Protein AF-A0A257QEI0-F1 (afdb_monomer_lite)

pLDDT: mean 89.12, std 12.89, range [42.88, 98.38]

Foldseek 3Di:
DDPWLFPDPDPVSVVVQVVVLVVLLVVQVPFPQGDPLQKDKDKDWWAKDAWFKWWWDQDPQWIKTFDGPFPPPPDFQQKAKDKAQGDQPFTFQDDDGGMTITPHHGNDTTIIIMMMTGFKADDPPQFDFFRPQFKDFPQVRDGAADPDDPVVVCCLRPDPVNQPDPHKYWHKDWTAHPVRHTPHIIIGIPPGDNDTTGMIMGMGGGCQQKAALVRHGDSGDNTPRIGGSDDPPDDPPPPPPCDPVNPPPPDDD

Radius of gyration: 23.87 Å; chains: 1; bounding box: 73×34×70 Å

Secondary structure (DSSP, 8-state):
--S-STT---HHHHHHHHHHHHHHHHHHHSSTT--GGGEEEEEEE--EEEEEEEEEEEETTEEEEE--S--TT--TTTEEEEETTPPTT-BEEEEETTEEEESS--SS-EEEEEEEEE-EEEPPTTEEEEPTT--EETTTTEE-B-PPPHHHHHHHHHSHHHHS-SS-EEEEEEEE-TTS-EEEEEEEEESPP-SSS-EEEEEEEES--EE-TT--EESS--STT-EESS-TT------PPPPTTS--TT---

Sequence (253 aa):
MPTAIVGNNDETATLLLALANDAGDELSRRPQGGWVSMIREYDFTTAALAAQPGTIANVGGVAVISGLSSTAGVSPSIWLASGFGVPNNAIVTAVTSSTVTLNVPATSTGSGSFALGQSDYPLPADFQRPIDNTFWDRSQFWSMRGPQSPQQWQLYKSSVIGRASIQRRYRFRSIRSPAGVPMGQYLSIDPLPLDNGSQLVFEYVSNGWCESATGTPQSSWQADTDTGVLDESISFLEARPVSPEDDSYYDLP

Structure (mmCIF, N/CA/C/O backbone):
data_AF-A0A257QEI0-F1
#
_entry.id   AF-A0A257QEI0-F1
#
loop_
_atom_site.group_PDB
_atom_site.id
_atom_site.type_symbol
_atom_site.label_atom_id
_atom_site.label_alt_id
_atom_site.label_comp_id
_atom_site.label_asym_id
_atom_site.label_entity_id
_atom_site.label_seq_id
_atom_site.pdbx_PDB_ins_code
_atom_site.Cartn_x
_atom_site.Cartn_y
_atom_site.Cartn_z
_atom_site.occupancy
_atom_site.B_iso_or_equiv
_atom_site.auth_seq_id
_atom_site.auth_comp_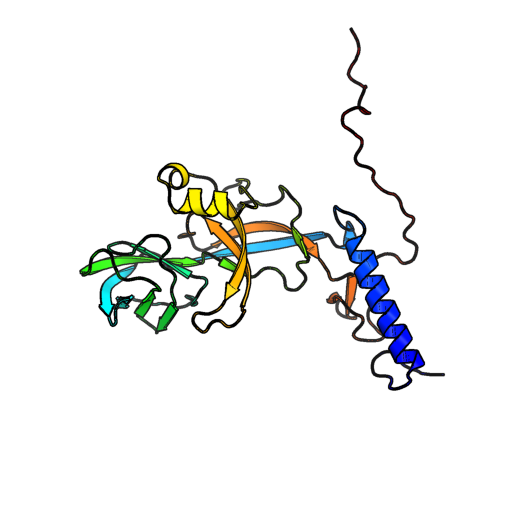id
_atom_site.auth_asym_id
_atom_site.auth_atom_id
_atom_site.pdbx_PDB_model_num
ATOM 1 N N . MET A 1 1 ? -10.563 -7.181 46.749 1.00 53.88 1 MET A N 1
ATOM 2 C CA . MET A 1 1 ? -10.981 -7.069 45.337 1.00 53.88 1 MET A CA 1
ATOM 3 C C . MET A 1 1 ? -9.737 -6.918 44.489 1.00 53.88 1 MET A C 1
ATOM 5 O O . MET A 1 1 ? -8.807 -6.278 44.974 1.00 53.88 1 MET A O 1
ATOM 9 N N . PRO A 1 2 ? -9.701 -7.498 43.281 1.00 59.97 2 PRO A N 1
ATOM 10 C CA . PRO A 1 2 ? -8.678 -7.172 42.297 1.00 59.97 2 PRO A CA 1
ATOM 11 C C . PRO A 1 2 ? -8.568 -5.657 42.117 1.00 59.97 2 PRO A C 1
ATOM 13 O O . PRO A 1 2 ? -9.588 -4.979 42.026 1.00 59.97 2 PRO A O 1
ATOM 16 N N . THR A 1 3 ? -7.347 -5.132 42.113 1.00 80.62 3 THR A N 1
ATOM 17 C CA . THR A 1 3 ? -7.074 -3.706 41.867 1.00 80.62 3 THR A CA 1
ATOM 18 C C . THR A 1 3 ? -6.811 -3.411 40.391 1.00 80.62 3 THR A C 1
ATOM 20 O O . THR A 1 3 ? -6.645 -2.249 40.043 1.00 80.62 3 THR A O 1
ATOM 23 N N . ALA A 1 4 ? -6.741 -4.457 39.562 1.00 84.81 4 ALA A N 1
ATOM 24 C CA . ALA A 1 4 ? -6.494 -4.406 38.129 1.00 84.81 4 ALA A CA 1
ATOM 25 C C . ALA A 1 4 ? -7.178 -5.597 37.434 1.00 84.81 4 ALA A C 1
ATOM 27 O O . ALA A 1 4 ? -7.267 -6.688 38.024 1.00 84.81 4 ALA A O 1
ATOM 28 N N . ILE A 1 5 ? -7.664 -5.387 36.210 1.00 87.88 5 ILE A N 1
ATOM 29 C CA . ILE A 1 5 ? -8.229 -6.440 35.350 1.00 87.88 5 ILE A CA 1
ATOM 30 C C . ILE A 1 5 ? -7.169 -6.888 34.348 1.00 87.88 5 ILE A C 1
ATOM 32 O O . ILE A 1 5 ? -6.888 -8.083 34.237 1.00 87.88 5 ILE A O 1
ATOM 36 N N . VAL A 1 6 ? -6.526 -5.942 33.669 1.00 90.38 6 VAL A N 1
ATOM 37 C CA . VAL A 1 6 ? -5.459 -6.244 32.718 1.00 90.38 6 VAL A CA 1
ATOM 38 C C . VAL A 1 6 ? -4.208 -6.756 33.441 1.00 90.38 6 VAL A C 1
ATOM 40 O O . VAL A 1 6 ? -3.741 -6.178 34.420 1.00 90.38 6 VAL A O 1
ATOM 43 N N . GLY A 1 7 ? -3.649 -7.869 32.952 1.00 88.69 7 GLY A N 1
ATOM 44 C CA . GLY A 1 7 ? -2.468 -8.516 33.541 1.00 88.69 7 GLY A CA 1
ATOM 45 C C . GLY A 1 7 ? -2.751 -9.317 34.818 1.00 88.69 7 GLY A C 1
ATOM 46 O O . GLY A 1 7 ? -1.818 -9.818 35.448 1.00 88.69 7 GLY A O 1
ATOM 47 N N . ASN A 1 8 ? -4.020 -9.451 35.209 1.00 89.94 8 ASN A N 1
ATOM 48 C CA . ASN A 1 8 ? -4.429 -10.278 36.334 1.00 89.94 8 ASN A CA 1
ATOM 49 C C . ASN A 1 8 ? -4.486 -11.763 35.936 1.00 89.94 8 ASN A C 1
ATOM 51 O O . ASN A 1 8 ? -5.059 -12.110 34.910 1.00 89.94 8 ASN A O 1
ATOM 55 N N . ASN A 1 9 ? -3.920 -12.639 36.771 1.00 90.19 9 ASN A N 1
ATOM 56 C CA . ASN A 1 9 ? -3.895 -14.086 36.532 1.00 90.19 9 ASN A CA 1
ATOM 57 C C . ASN A 1 9 ? -5.139 -14.822 37.070 1.00 90.19 9 ASN A C 1
A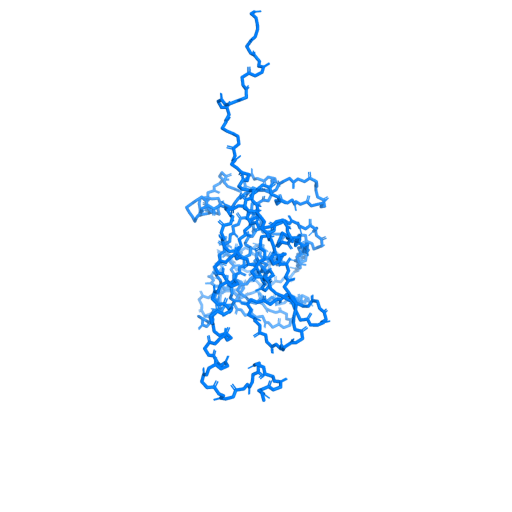TOM 59 O O . ASN A 1 9 ? -5.220 -16.043 36.946 1.00 90.19 9 ASN A O 1
ATOM 63 N N . ASP A 1 10 ? -6.081 -14.119 37.708 1.00 93.25 10 ASP A N 1
ATOM 64 C CA . ASP A 1 10 ? -7.366 -14.694 38.106 1.00 93.25 10 ASP A CA 1
ATOM 65 C C . ASP A 1 10 ? -8.192 -15.065 36.865 1.00 93.25 10 ASP A C 1
ATOM 67 O O . ASP A 1 10 ? -8.339 -14.272 35.927 1.00 93.25 10 ASP A O 1
ATOM 71 N N . GLU A 1 11 ? -8.745 -16.278 36.864 1.00 92.81 11 GLU A N 1
ATOM 72 C CA . GLU A 1 11 ? -9.513 -16.808 35.735 1.00 92.81 11 GLU A CA 1
ATOM 73 C C . GLU A 1 11 ? -10.746 -15.946 35.436 1.00 92.81 11 GLU A C 1
ATOM 75 O O . GLU A 1 11 ? -11.047 -15.672 34.275 1.00 92.81 11 GLU A O 1
ATOM 80 N N . THR A 1 12 ? -11.410 -15.424 36.470 1.00 92.12 12 THR A N 1
ATOM 81 C CA . THR A 1 12 ? -12.582 -14.554 36.308 1.00 92.12 12 THR A CA 1
ATOM 82 C C . THR A 1 12 ? -12.194 -13.242 35.635 1.00 92.12 12 THR A C 1
ATOM 84 O O . THR A 1 12 ? -12.872 -12.804 34.709 1.00 92.12 12 THR A O 1
ATOM 87 N N . ALA A 1 13 ? -11.094 -12.617 36.070 1.00 90.88 13 ALA A N 1
ATOM 88 C CA . ALA A 1 13 ? -10.610 -11.367 35.479 1.00 90.88 13 ALA A CA 1
ATOM 89 C C . ALA A 1 13 ? -10.208 -11.558 34.007 1.00 90.88 13 ALA A C 1
ATOM 91 O O . ALA A 1 13 ? -10.556 -10.738 33.158 1.00 90.88 13 ALA A O 1
ATOM 92 N N . THR A 1 14 ? -9.555 -12.680 33.699 1.00 92.50 14 THR A N 1
ATOM 93 C CA . THR A 1 14 ? -9.159 -13.036 32.331 1.00 92.50 14 THR A CA 1
ATOM 94 C C . THR A 1 14 ? -10.376 -13.252 31.427 1.00 92.50 14 THR A C 1
ATOM 96 O O . THR A 1 14 ? -10.414 -12.736 30.311 1.00 92.50 14 THR A O 1
ATOM 99 N N . LEU A 1 15 ? -11.395 -13.976 31.905 1.00 93.38 15 LEU A N 1
ATOM 100 C CA . LEU A 1 15 ? -12.624 -14.229 31.146 1.00 93.38 15 LEU A CA 1
ATOM 101 C C . LEU A 1 15 ? -13.445 -12.955 30.922 1.00 93.38 15 LEU A C 1
ATOM 103 O O . LEU A 1 15 ? -13.979 -12.759 29.833 1.00 93.38 15 LEU A O 1
ATOM 107 N N . LEU A 1 16 ? -13.525 -12.074 31.922 1.00 92.31 16 LEU A N 1
ATOM 108 C CA . LEU A 1 16 ? -14.203 -10.784 31.780 1.00 92.31 16 LEU A CA 1
ATOM 109 C C . LEU A 1 16 ? -13.512 -9.895 30.741 1.00 92.31 16 LEU A C 1
ATOM 111 O O . LEU A 1 16 ? -14.195 -9.305 29.908 1.00 92.31 16 LEU A O 1
ATOM 115 N N . LEU A 1 17 ? -12.176 -9.836 30.752 1.00 93.62 17 LEU A N 1
ATOM 116 C CA . LEU A 1 17 ? -11.403 -9.091 29.756 1.00 93.62 17 LEU A CA 1
ATOM 117 C C . LEU A 1 17 ? -11.600 -9.659 28.344 1.00 93.62 17 LEU A C 1
ATOM 119 O O . LEU A 1 17 ? -11.792 -8.898 27.398 1.00 93.62 17 LEU A O 1
ATOM 123 N N . ALA A 1 18 ? -11.591 -10.987 28.202 1.00 94.31 18 ALA A N 1
ATOM 124 C CA . ALA A 1 18 ? -11.850 -11.645 26.924 1.00 94.31 18 ALA A CA 1
ATOM 125 C C . ALA A 1 18 ? -13.256 -11.319 26.395 1.00 94.31 18 ALA A C 1
ATOM 127 O O . ALA A 1 18 ? -13.388 -10.884 25.255 1.00 94.31 18 ALA A O 1
ATOM 128 N N . LEU A 1 19 ? -14.288 -11.427 27.241 1.00 93.94 19 LEU A N 1
ATOM 129 C CA . LEU A 1 19 ? -15.663 -11.089 26.865 1.00 93.94 19 LEU A CA 1
ATOM 130 C C . LEU A 1 19 ? -15.812 -9.608 26.488 1.00 93.94 19 LEU A C 1
ATOM 132 O O . LEU A 1 19 ? -16.522 -9.285 25.539 1.00 93.94 19 LEU A O 1
ATOM 136 N N . ALA A 1 20 ? -15.143 -8.709 27.214 1.00 92.38 20 ALA A N 1
ATOM 137 C CA . ALA A 1 20 ? -15.149 -7.283 26.904 1.00 92.38 20 ALA A CA 1
ATOM 138 C C . ALA A 1 20 ? -14.500 -6.992 25.540 1.00 92.38 20 ALA A C 1
ATOM 140 O O . ALA A 1 20 ? -15.033 -6.191 24.773 1.00 92.38 20 ALA A O 1
ATOM 141 N N . ASN A 1 21 ? -13.392 -7.666 25.219 1.00 95.25 21 ASN A N 1
ATOM 142 C CA . ASN A 1 21 ? -12.728 -7.543 23.921 1.00 95.25 21 ASN A CA 1
ATOM 143 C C . ASN A 1 21 ? -13.587 -8.093 22.775 1.00 95.25 21 ASN A C 1
ATOM 145 O O . ASN A 1 21 ? -13.718 -7.432 21.746 1.00 95.25 21 ASN A O 1
ATOM 149 N N . ASP A 1 22 ? -14.219 -9.254 22.966 1.00 94.50 22 ASP A N 1
ATOM 150 C CA . ASP A 1 22 ? -15.122 -9.843 21.972 1.00 94.50 22 ASP A CA 1
ATOM 151 C C . ASP A 1 22 ? -16.337 -8.938 21.715 1.00 94.50 22 ASP A C 1
ATOM 153 O O . ASP A 1 22 ? -16.706 -8.697 20.564 1.00 94.50 22 ASP A O 1
ATOM 157 N N . ALA A 1 23 ? -16.932 -8.383 22.777 1.00 91.50 23 ALA A N 1
ATOM 158 C CA . ALA A 1 23 ? -18.056 -7.455 22.670 1.00 91.50 23 ALA A CA 1
ATOM 159 C C . ALA A 1 23 ? -17.667 -6.152 21.952 1.00 91.50 23 ALA A C 1
ATOM 161 O O . ALA A 1 23 ? -18.436 -5.662 21.123 1.00 91.50 23 ALA A O 1
ATOM 162 N N . GLY A 1 24 ? -16.479 -5.607 22.236 1.00 91.38 24 GLY A N 1
ATOM 163 C CA . GLY A 1 24 ? -15.943 -4.430 21.551 1.00 91.38 24 GLY A CA 1
ATOM 164 C C . GLY A 1 24 ? -15.716 -4.677 20.059 1.00 91.38 24 GLY A C 1
ATOM 165 O O . GLY A 1 24 ? -16.177 -3.898 19.220 1.00 91.38 24 GLY A O 1
ATOM 166 N N . ASP A 1 25 ? -15.094 -5.806 19.707 1.00 91.44 25 ASP A N 1
ATOM 167 C CA . ASP A 1 25 ? -14.866 -6.186 18.311 1.00 91.44 25 ASP A CA 1
ATOM 168 C C . ASP A 1 25 ? -16.189 -6.436 17.563 1.00 91.44 25 ASP A C 1
ATOM 170 O O . ASP A 1 25 ? -16.366 -5.960 16.437 1.00 91.44 25 ASP A O 1
ATOM 174 N N . GLU A 1 26 ? -17.162 -7.117 18.178 1.00 90.00 26 GLU A N 1
ATOM 175 C CA . GLU A 1 26 ? -18.494 -7.289 17.589 1.00 90.00 26 GLU A CA 1
ATOM 176 C C . GLU A 1 26 ? -19.180 -5.937 17.361 1.00 90.00 26 GLU A C 1
ATOM 178 O O . GLU A 1 26 ? -19.640 -5.659 16.251 1.00 90.00 26 GLU A O 1
ATOM 183 N N . LEU A 1 27 ? -19.209 -5.075 18.382 1.00 88.06 27 LEU A N 1
ATOM 184 C CA . LEU A 1 27 ? -19.850 -3.765 18.310 1.00 88.06 27 LEU A CA 1
ATOM 185 C C . LEU A 1 27 ? -19.226 -2.897 17.213 1.00 88.06 27 LEU A C 1
ATOM 187 O O . LEU A 1 27 ? -19.963 -2.276 16.443 1.00 88.06 27 LEU A O 1
ATOM 191 N N . SER A 1 28 ? -17.897 -2.914 17.083 1.00 89.00 28 SER A N 1
ATOM 192 C CA . SER A 1 28 ? -17.161 -2.172 16.049 1.00 89.00 28 SER A CA 1
ATOM 193 C C . SER A 1 28 ? -17.598 -2.535 14.621 1.00 89.00 28 SER A C 1
ATOM 195 O O . SER A 1 28 ? -17.578 -1.696 13.718 1.00 89.00 28 SER A O 1
ATOM 197 N N . ARG A 1 29 ? -18.046 -3.783 14.414 1.00 86.81 29 ARG A N 1
ATOM 198 C CA . ARG A 1 29 ? -18.405 -4.345 13.105 1.00 86.81 29 ARG A CA 1
ATOM 199 C C . ARG A 1 29 ? -19.881 -4.202 12.734 1.00 86.81 29 ARG A C 1
ATOM 201 O O . ARG A 1 29 ? -20.215 -4.469 11.581 1.00 86.81 29 ARG A O 1
ATOM 208 N N . ARG A 1 30 ? -20.761 -3.796 13.659 1.00 85.25 30 ARG A N 1
ATOM 209 C CA . ARG A 1 30 ? -22.223 -3.836 13.447 1.00 85.25 30 ARG A CA 1
ATOM 210 C C . ARG A 1 30 ? -22.730 -2.927 12.318 1.00 85.25 30 ARG A C 1
ATOM 212 O O . ARG A 1 30 ? -23.395 -3.449 11.424 1.00 85.25 30 ARG A O 1
ATOM 219 N N . PRO A 1 31 ? -22.476 -1.604 12.302 1.00 84.12 31 PRO A N 1
ATOM 220 C CA . PRO A 1 31 ? -23.025 -0.760 11.247 1.00 84.12 31 PRO A CA 1
ATOM 221 C C . PRO A 1 31 ? -22.276 -1.018 9.943 1.00 84.12 31 PRO A C 1
ATOM 223 O O . PRO A 1 31 ? -21.050 -0.931 9.914 1.00 84.12 31 PRO A O 1
ATOM 226 N N . GLN A 1 32 ? -22.990 -1.255 8.840 1.00 77.94 32 GLN A N 1
ATOM 227 C CA . GLN A 1 32 ? -22.367 -1.490 7.531 1.00 77.94 32 GLN A CA 1
ATOM 228 C C . GLN A 1 32 ? -21.411 -0.344 7.138 1.00 77.94 32 GLN A C 1
ATOM 230 O O . GLN A 1 32 ? -20.265 -0.594 6.757 1.00 77.94 32 GLN A O 1
ATOM 235 N N . GLY A 1 33 ? -21.832 0.910 7.339 1.00 79.81 33 GLY A N 1
ATOM 236 C CA . GLY A 1 33 ? -21.021 2.116 7.099 1.00 79.81 33 GLY A CA 1
ATOM 237 C C . GLY A 1 33 ? -19.990 2.444 8.188 1.00 79.81 33 GLY A C 1
ATOM 238 O O . GLY A 1 33 ? -19.132 3.289 7.975 1.00 79.81 33 GLY A O 1
ATOM 239 N N . GLY A 1 34 ? -20.033 1.745 9.323 1.00 86.75 34 GLY A N 1
ATOM 240 C CA . GLY A 1 34 ? -19.172 1.996 10.479 1.00 86.75 34 GLY A CA 1
ATOM 241 C C . GLY A 1 34 ? -19.741 3.062 11.401 1.00 86.75 34 GLY A C 1
ATOM 242 O O . GLY A 1 34 ? -20.635 3.823 11.033 1.00 86.75 34 GLY A O 1
ATOM 243 N N . TRP A 1 35 ? -19.245 3.089 12.633 1.00 90.00 35 TRP A N 1
ATOM 244 C CA . TRP A 1 35 ? -19.563 4.164 13.564 1.00 90.00 35 TRP A CA 1
ATOM 245 C C . TRP A 1 35 ? -18.876 5.446 13.114 1.00 90.00 35 TRP A C 1
ATOM 247 O O . TRP A 1 35 ? -17.688 5.419 12.801 1.00 90.00 35 TRP A O 1
ATOM 257 N N . VAL A 1 36 ? -19.587 6.575 13.143 1.00 89.62 36 VAL A N 1
ATOM 258 C CA . VAL A 1 36 ? -19.021 7.884 12.769 1.00 89.62 36 VAL A CA 1
ATOM 259 C C . VAL A 1 36 ? -17.765 8.202 13.587 1.00 89.62 36 VAL A C 1
ATOM 261 O O . VAL A 1 36 ? -16.777 8.677 13.038 1.00 89.62 36 VAL A O 1
ATOM 264 N N . SER A 1 37 ? -17.752 7.858 14.879 1.00 89.50 37 SER A N 1
ATOM 265 C CA . SER A 1 37 ? -16.589 8.046 15.757 1.00 89.50 37 SER A CA 1
ATOM 266 C C . SER A 1 37 ? -15.391 7.154 15.418 1.00 89.50 37 SER A C 1
ATOM 268 O O . SER A 1 37 ? -14.292 7.425 15.899 1.00 89.50 37 SER A O 1
ATOM 270 N N . MET A 1 38 ? -15.563 6.135 14.572 1.00 92.69 38 MET A N 1
ATOM 271 C CA . MET A 1 38 ? -14.508 5.236 14.089 1.00 92.69 38 MET A CA 1
ATOM 272 C C . MET A 1 38 ? -14.086 5.529 12.644 1.00 92.69 38 MET A C 1
ATOM 274 O O . MET A 1 38 ? -13.155 4.896 12.144 1.00 92.69 38 MET A O 1
ATOM 278 N N . ILE A 1 39 ? -14.740 6.476 11.965 1.00 94.44 39 ILE A N 1
ATOM 279 C CA . ILE A 1 39 ? -14.311 6.930 10.641 1.00 94.44 39 ILE A CA 1
ATOM 280 C C . ILE A 1 39 ? -13.059 7.794 10.808 1.00 94.44 39 ILE A C 1
ATOM 282 O O . ILE A 1 39 ? -12.969 8.650 11.696 1.00 94.44 39 ILE A O 1
ATOM 286 N N . ARG A 1 40 ? -12.054 7.528 9.979 1.00 94.94 40 ARG A N 1
ATOM 287 C CA . ARG A 1 40 ? -10.763 8.216 9.978 1.00 94.94 40 ARG A CA 1
ATOM 288 C C . ARG A 1 40 ? -10.384 8.584 8.551 1.00 94.94 40 ARG A C 1
ATOM 290 O O . ARG A 1 40 ? -10.620 7.811 7.626 1.00 94.94 40 ARG A O 1
ATOM 297 N N . GLU A 1 41 ? -9.758 9.743 8.390 1.00 96.31 41 GLU A N 1
ATOM 298 C CA . GLU A 1 41 ? -9.100 10.129 7.143 1.00 96.31 41 GLU A CA 1
ATOM 299 C C . GLU A 1 41 ? -7.668 9.571 7.139 1.00 96.31 41 GLU A C 1
ATOM 301 O O . GLU A 1 41 ? -6.954 9.659 8.141 1.00 96.31 41 GLU A O 1
ATOM 306 N N . TYR A 1 42 ? -7.243 8.990 6.020 1.00 97.06 42 TYR A N 1
ATOM 307 C CA . TYR A 1 42 ? -5.854 8.630 5.770 1.00 97.06 42 TYR A CA 1
ATOM 308 C C . TYR A 1 42 ? -5.298 9.467 4.628 1.00 97.06 42 TYR A C 1
ATOM 310 O O . TYR A 1 42 ? -5.791 9.394 3.502 1.00 97.06 42 TYR A O 1
ATOM 318 N N . ASP A 1 43 ? -4.249 10.226 4.931 1.00 96.94 43 ASP A N 1
ATOM 319 C CA . ASP A 1 43 ? -3.534 11.088 3.998 1.00 96.94 43 ASP A CA 1
ATOM 320 C C . ASP A 1 43 ? -2.098 10.577 3.836 1.00 96.94 43 ASP A C 1
ATOM 322 O O . ASP A 1 43 ? -1.385 10.348 4.819 1.00 96.94 43 ASP A O 1
ATOM 326 N N . PHE A 1 44 ? -1.681 10.353 2.593 1.00 97.25 44 PHE A N 1
ATOM 327 C CA . PHE A 1 44 ? -0.341 9.891 2.257 1.00 97.25 44 PHE A CA 1
ATOM 328 C C . PHE A 1 44 ? 0.116 10.479 0.922 1.00 97.25 44 PHE A C 1
ATOM 330 O O . PHE A 1 44 ? -0.678 10.961 0.113 1.00 97.25 44 PHE A O 1
ATOM 337 N N . THR A 1 45 ? 1.420 10.424 0.665 1.00 97.62 45 THR A N 1
ATOM 338 C CA . THR A 1 45 ? 2.010 10.983 -0.554 1.00 97.62 45 THR A CA 1
ATOM 339 C C . THR A 1 45 ? 2.609 9.912 -1.455 1.00 97.62 45 THR A C 1
ATOM 341 O O . THR A 1 45 ? 3.099 8.876 -0.997 1.00 97.62 45 THR A O 1
ATOM 344 N N . THR A 1 46 ? 2.577 10.160 -2.766 1.00 97.31 46 THR A N 1
ATOM 345 C CA . THR A 1 46 ? 3.283 9.323 -3.740 1.00 97.31 46 THR A CA 1
ATOM 346 C C . THR A 1 46 ? 4.794 9.445 -3.562 1.00 97.31 46 THR A C 1
ATOM 348 O O . THR A 1 46 ? 5.313 10.511 -3.233 1.00 97.31 46 THR A O 1
ATOM 351 N N . ALA A 1 47 ? 5.508 8.351 -3.818 1.00 97.75 47 ALA A N 1
ATOM 352 C CA . ALA A 1 47 ? 6.961 8.302 -3.813 1.00 97.75 47 ALA A CA 1
ATOM 353 C C . ALA A 1 47 ? 7.472 7.770 -5.152 1.00 97.75 47 ALA A C 1
ATOM 355 O O . ALA A 1 47 ? 7.013 6.731 -5.637 1.00 97.75 47 ALA A O 1
ATOM 356 N N . ALA A 1 48 ? 8.442 8.473 -5.729 1.00 97.56 48 ALA A N 1
ATOM 357 C CA . ALA A 1 48 ? 9.095 8.079 -6.968 1.00 97.56 48 ALA A CA 1
ATOM 358 C C . ALA A 1 48 ? 10.537 8.594 -7.023 1.00 97.56 48 ALA A C 1
ATOM 360 O O . ALA A 1 48 ? 10.869 9.636 -6.455 1.00 97.56 48 ALA A O 1
ATOM 361 N N . LEU A 1 49 ? 11.387 7.884 -7.761 1.00 97.06 49 LEU A N 1
ATOM 362 C CA . LEU A 1 49 ? 12.673 8.381 -8.227 1.00 97.06 49 LEU A CA 1
ATOM 363 C C . LEU A 1 49 ? 12.527 8.757 -9.698 1.00 97.06 49 LEU A C 1
ATOM 365 O O . LEU A 1 49 ? 12.157 7.930 -10.538 1.00 97.06 49 LEU A O 1
ATOM 369 N N . ALA A 1 50 ? 12.854 10.017 -9.987 1.00 94.75 50 ALA A N 1
ATOM 370 C CA . ALA A 1 50 ? 12.884 10.552 -11.339 1.00 94.75 50 ALA A CA 1
ATOM 371 C C . ALA A 1 50 ? 13.785 9.709 -12.252 1.00 94.75 50 ALA A C 1
ATOM 373 O O . ALA A 1 50 ? 14.680 9.004 -11.789 1.00 94.75 50 ALA A O 1
ATOM 374 N N . ALA A 1 51 ? 13.554 9.803 -13.560 1.00 96.12 51 ALA A N 1
ATOM 375 C CA . ALA A 1 51 ? 14.277 8.999 -14.530 1.00 96.12 51 ALA A CA 1
ATOM 376 C C . ALA A 1 51 ? 15.794 9.284 -14.491 1.00 96.12 51 ALA A C 1
ATOM 378 O O . ALA A 1 51 ? 16.232 10.418 -14.685 1.00 96.12 51 ALA A O 1
ATOM 379 N N . GLN A 1 52 ? 16.597 8.247 -14.249 1.00 96.62 52 GLN A N 1
ATOM 380 C CA . GLN A 1 52 ? 18.058 8.310 -14.156 1.00 96.62 52 GLN A CA 1
ATOM 381 C C . GLN A 1 52 ? 18.709 7.517 -15.292 1.00 96.62 52 GLN A C 1
ATOM 383 O O . GLN A 1 52 ? 18.140 6.517 -15.739 1.00 96.62 52 GLN A O 1
ATOM 388 N N . PRO A 1 53 ? 19.901 7.914 -15.769 1.00 98.00 53 PRO A N 1
ATOM 389 C CA . PRO A 1 53 ? 20.676 7.067 -16.662 1.00 98.00 53 PRO A CA 1
ATOM 390 C C . PRO A 1 53 ? 21.082 5.769 -15.951 1.00 98.00 53 PRO A C 1
ATOM 392 O O . PRO A 1 53 ? 21.365 5.761 -14.755 1.00 98.00 53 PRO A O 1
ATOM 395 N N . GLY A 1 54 ? 21.137 4.676 -16.702 1.00 97.75 54 GLY A N 1
ATOM 396 C CA . GLY A 1 54 ? 21.602 3.382 -16.214 1.00 97.75 54 GLY A CA 1
ATOM 397 C C . GLY A 1 54 ? 21.804 2.398 -17.358 1.00 97.75 54 GLY A C 1
ATOM 398 O O . GLY A 1 54 ? 21.672 2.750 -18.534 1.00 97.75 54 GLY A O 1
ATOM 399 N N . THR A 1 55 ? 22.106 1.149 -17.021 1.00 98.25 55 THR A N 1
ATOM 400 C CA . THR A 1 55 ? 22.173 0.037 -17.976 1.00 98.25 55 THR A CA 1
ATOM 401 C C . THR A 1 55 ? 21.327 -1.118 -17.475 1.00 98.25 55 THR A C 1
ATOM 403 O O . THR A 1 55 ? 21.493 -1.553 -16.340 1.00 98.25 55 THR A O 1
ATOM 406 N N . ILE A 1 56 ? 20.439 -1.626 -18.328 1.00 98.38 56 ILE A N 1
ATOM 407 C CA . ILE A 1 56 ? 19.655 -2.829 -18.051 1.00 98.38 56 ILE A CA 1
ATOM 408 C C . ILE A 1 56 ? 20.280 -4.035 -18.749 1.00 98.38 56 ILE A C 1
ATOM 410 O O . ILE A 1 56 ? 20.575 -3.999 -19.946 1.00 98.38 56 ILE A O 1
ATOM 414 N N . ALA A 1 57 ? 20.478 -5.115 -18.003 1.00 98.06 57 ALA A N 1
ATOM 415 C CA . ALA A 1 57 ? 20.996 -6.380 -18.510 1.00 98.06 57 ALA A CA 1
ATOM 416 C C . ALA A 1 57 ? 20.266 -7.561 -17.862 1.00 98.06 57 ALA A C 1
ATOM 418 O O . ALA A 1 57 ? 19.745 -7.446 -16.755 1.00 98.06 57 ALA A O 1
ATOM 419 N N . ASN A 1 58 ? 20.247 -8.708 -18.540 1.00 97.69 58 ASN A N 1
ATOM 420 C CA . ASN A 1 58 ? 19.744 -9.949 -17.961 1.00 97.69 58 ASN A CA 1
ATOM 421 C C . ASN A 1 58 ? 20.879 -10.674 -17.232 1.00 97.69 58 ASN A C 1
ATOM 423 O O . ASN A 1 58 ? 21.843 -11.101 -17.865 1.00 97.69 58 ASN A O 1
ATOM 427 N N . VAL A 1 59 ? 20.758 -10.836 -15.916 1.00 95.94 59 VAL A N 1
ATOM 428 C CA . VAL A 1 59 ? 21.722 -11.547 -15.065 1.00 95.94 59 VAL A CA 1
ATOM 429 C C . VAL A 1 59 ? 20.969 -12.648 -14.332 1.00 95.94 59 VAL A C 1
ATOM 431 O O . VAL A 1 59 ? 19.995 -12.379 -13.638 1.00 95.94 59 VAL A O 1
ATOM 434 N N . GLY A 1 60 ? 21.370 -13.907 -14.521 1.00 91.69 60 GLY A N 1
ATOM 435 C CA . GLY A 1 60 ? 20.682 -15.040 -13.887 1.00 91.69 60 GLY A CA 1
ATOM 436 C C . GLY A 1 60 ? 19.206 -15.188 -14.292 1.00 91.69 60 GLY A C 1
ATOM 437 O O . GLY A 1 60 ? 18.407 -15.675 -13.503 1.00 91.69 60 GLY A O 1
ATOM 438 N N . GLY A 1 61 ? 18.830 -14.747 -15.499 1.00 91.69 61 GLY A N 1
ATOM 439 C CA . GLY A 1 61 ? 17.458 -14.857 -16.016 1.00 91.69 61 GLY A CA 1
ATOM 440 C C . GLY A 1 61 ? 16.495 -13.749 -15.573 1.00 91.69 61 GLY A C 1
ATOM 441 O O . GLY A 1 61 ? 15.326 -13.789 -15.948 1.00 91.69 61 GLY A O 1
ATOM 442 N N . VAL A 1 62 ? 16.971 -12.746 -14.829 1.00 95.69 62 VAL A N 1
ATOM 443 C CA . VAL A 1 62 ? 16.191 -11.566 -14.425 1.00 95.69 62 VAL A CA 1
ATOM 444 C C . VAL A 1 62 ? 16.864 -10.274 -14.874 1.00 95.69 62 VAL A C 1
ATOM 446 O O . VAL A 1 62 ? 18.079 -10.232 -15.075 1.00 95.69 62 VAL A O 1
ATOM 449 N N . ALA A 1 63 ? 16.080 -9.211 -15.036 1.00 97.75 63 ALA A N 1
ATOM 450 C CA . ALA A 1 63 ? 16.610 -7.895 -15.352 1.00 97.75 63 ALA A CA 1
ATOM 451 C C . ALA A 1 63 ? 17.295 -7.273 -14.133 1.00 97.75 63 ALA A C 1
ATOM 453 O O . ALA A 1 63 ? 16.734 -7.232 -13.037 1.00 97.75 63 ALA A O 1
ATOM 454 N N . VAL A 1 64 ? 18.478 -6.718 -14.361 1.00 98.00 64 VAL A N 1
ATOM 455 C CA . VAL A 1 64 ? 19.231 -5.909 -13.407 1.00 98.00 64 VAL A CA 1
ATOM 456 C C . VAL A 1 64 ? 19.504 -4.562 -14.059 1.00 98.00 64 VAL A C 1
ATOM 458 O O . VAL A 1 64 ? 20.090 -4.509 -15.141 1.00 98.00 64 VAL A O 1
ATOM 461 N N . ILE A 1 65 ? 19.064 -3.484 -13.412 1.00 98.31 65 ILE A N 1
ATOM 462 C CA . ILE A 1 65 ? 19.372 -2.106 -13.803 1.00 98.31 65 ILE A CA 1
ATOM 463 C C . ILE A 1 65 ? 20.498 -1.624 -12.897 1.00 98.31 65 ILE A C 1
ATOM 465 O O . ILE A 1 65 ? 20.310 -1.539 -11.686 1.00 98.31 65 ILE A O 1
ATOM 469 N N . SER A 1 66 ? 21.652 -1.308 -13.473 1.00 98.06 66 SER A N 1
ATOM 470 C CA . SER A 1 66 ? 22.842 -0.843 -12.758 1.00 98.06 66 SER A CA 1
ATOM 471 C C . SER A 1 66 ? 23.273 0.553 -13.209 1.00 98.06 66 SER A C 1
ATOM 473 O O . SER A 1 66 ? 22.826 1.064 -14.240 1.00 98.06 66 SER A O 1
ATOM 475 N N . GLY A 1 67 ? 24.157 1.178 -12.427 1.00 97.44 67 GLY A N 1
ATOM 476 C CA . GLY A 1 67 ? 24.704 2.503 -12.733 1.00 97.44 67 GLY A CA 1
ATOM 477 C C . GLY A 1 67 ? 23.752 3.660 -12.429 1.00 97.44 67 GLY A C 1
ATOM 478 O O . GLY A 1 67 ? 23.975 4.761 -12.925 1.00 97.44 67 GLY A O 1
ATOM 479 N N . LEU A 1 68 ? 22.713 3.417 -11.624 1.00 97.62 68 LEU A N 1
ATOM 480 C CA . LEU A 1 68 ? 21.811 4.457 -11.132 1.00 97.62 68 LEU A CA 1
ATOM 481 C C . LEU A 1 68 ? 22.571 5.404 -10.196 1.00 97.62 68 LEU A C 1
ATOM 483 O O . LEU A 1 68 ? 23.447 4.971 -9.442 1.00 97.62 68 LEU A O 1
ATOM 487 N N . SER A 1 69 ? 22.234 6.694 -10.222 1.00 96.62 69 SER A N 1
ATOM 488 C CA . SER A 1 69 ? 22.907 7.697 -9.387 1.00 96.62 69 SER A CA 1
ATOM 489 C C . SER A 1 69 ? 22.524 7.584 -7.910 1.00 96.62 69 SER A C 1
ATOM 491 O O . SER A 1 69 ? 23.311 7.965 -7.046 1.00 96.62 69 SER A O 1
ATOM 493 N N . SER A 1 70 ? 21.334 7.054 -7.613 1.00 95.50 70 SER A N 1
ATOM 494 C CA . SER A 1 70 ? 20.894 6.680 -6.268 1.00 95.50 70 SER A CA 1
ATOM 495 C C . SER A 1 70 ? 19.640 5.814 -6.347 1.00 95.50 70 SER A C 1
ATOM 497 O O . SER A 1 70 ? 18.790 6.025 -7.210 1.00 95.50 70 SER A O 1
ATOM 499 N N . THR A 1 71 ? 19.491 4.890 -5.403 1.00 97.19 71 THR A N 1
ATOM 500 C CA . THR A 1 71 ? 18.276 4.086 -5.171 1.00 97.19 71 THR A CA 1
ATOM 501 C C . THR A 1 71 ? 17.641 4.368 -3.803 1.00 97.19 71 THR A C 1
ATOM 503 O O . THR A 1 71 ? 16.836 3.579 -3.307 1.00 97.19 71 THR A O 1
ATOM 506 N N . ALA A 1 72 ? 18.014 5.477 -3.158 1.00 95.69 72 ALA A N 1
ATOM 507 C CA . ALA A 1 72 ? 17.520 5.830 -1.830 1.00 95.69 72 ALA A CA 1
ATOM 508 C C . ALA A 1 72 ? 15.981 5.877 -1.790 1.00 95.69 72 ALA A C 1
ATOM 510 O O . ALA A 1 72 ? 15.351 6.488 -2.648 1.00 95.69 72 ALA A O 1
ATOM 511 N N . GLY A 1 73 ? 15.385 5.226 -0.787 1.00 94.25 73 GLY A N 1
ATOM 512 C CA . GLY A 1 73 ? 13.930 5.142 -0.611 1.00 94.25 73 GLY A CA 1
ATOM 513 C C . GLY A 1 73 ? 13.237 4.032 -1.413 1.00 94.25 73 GLY A C 1
ATOM 514 O O . GLY A 1 73 ? 12.104 3.681 -1.090 1.00 94.25 73 GLY A O 1
ATOM 515 N N . VAL A 1 74 ? 13.907 3.424 -2.399 1.00 97.31 74 VAL A N 1
ATOM 516 C CA . VAL A 1 74 ? 13.352 2.296 -3.162 1.00 97.31 74 VAL A CA 1
ATOM 517 C C . VAL A 1 74 ? 13.303 1.056 -2.276 1.00 97.31 74 VAL A C 1
ATOM 519 O O . VAL A 1 74 ? 14.314 0.646 -1.705 1.00 97.31 74 VAL A O 1
ATOM 522 N N . SER A 1 75 ? 12.135 0.422 -2.206 1.00 95.62 75 SER A N 1
ATOM 523 C CA . SER A 1 75 ? 11.917 -0.792 -1.419 1.00 95.62 75 SER A CA 1
ATOM 524 C C . SER A 1 75 ? 11.477 -1.965 -2.304 1.00 95.62 75 SER A C 1
ATOM 526 O O . SER A 1 75 ? 10.641 -1.789 -3.195 1.00 95.62 75 SER A O 1
ATOM 528 N N . PRO A 1 76 ? 11.992 -3.185 -2.084 1.00 96.06 76 PRO A N 1
ATOM 529 C CA . PRO A 1 76 ? 11.507 -4.363 -2.789 1.00 96.06 76 PRO A CA 1
ATOM 530 C C . PRO A 1 76 ? 9.998 -4.602 -2.610 1.00 96.06 76 PRO A C 1
ATOM 532 O O . PRO A 1 76 ? 9.400 -4.253 -1.595 1.00 96.06 76 PRO A O 1
ATOM 535 N N . SER A 1 77 ? 9.392 -5.310 -3.561 1.00 95.88 77 SER A N 1
ATOM 536 C CA . SER A 1 77 ? 7.988 -5.777 -3.588 1.00 95.88 77 SER A CA 1
ATOM 537 C C . SER A 1 77 ? 6.915 -4.714 -3.798 1.00 95.88 77 SER A C 1
ATOM 539 O O . SER A 1 77 ? 5.839 -5.066 -4.275 1.00 95.88 77 SER A O 1
ATOM 541 N N . ILE A 1 78 ? 7.188 -3.455 -3.454 1.00 96.44 78 ILE A N 1
ATOM 542 C CA . ILE A 1 78 ? 6.210 -2.353 -3.510 1.00 96.44 78 ILE A CA 1
ATOM 543 C C . ILE A 1 78 ? 6.605 -1.244 -4.495 1.00 96.44 78 ILE A C 1
ATOM 545 O O . ILE A 1 78 ? 5.866 -0.277 -4.665 1.00 96.44 78 ILE A O 1
ATOM 549 N N . TRP A 1 79 ? 7.764 -1.385 -5.145 1.00 97.69 79 TRP A N 1
ATOM 550 C CA . TRP A 1 79 ? 8.253 -0.490 -6.193 1.00 97.69 79 TRP A CA 1
ATOM 551 C C . TRP A 1 79 ? 8.342 -1.209 -7.537 1.00 97.69 79 TRP A C 1
ATOM 553 O O . TRP A 1 79 ? 8.728 -2.380 -7.605 1.00 97.69 79 TRP A O 1
ATOM 563 N N . LEU A 1 80 ? 8.031 -0.489 -8.615 1.00 97.12 80 LEU A N 1
ATOM 564 C CA . LEU A 1 80 ? 8.173 -0.942 -10.000 1.00 97.12 80 LEU A CA 1
ATOM 565 C C . LEU A 1 80 ? 9.153 -0.047 -10.752 1.00 97.12 80 LEU A C 1
ATOM 567 O O . LEU A 1 80 ? 9.281 1.146 -10.471 1.00 97.12 80 LEU A O 1
ATOM 571 N N . ALA A 1 81 ? 9.792 -0.630 -11.762 1.00 97.19 81 ALA A N 1
ATOM 572 C CA . ALA A 1 81 ? 10.606 0.102 -12.720 1.00 97.19 81 ALA A CA 1
ATOM 573 C C . ALA A 1 81 ? 9.819 0.447 -13.989 1.00 97.19 81 ALA A C 1
ATOM 575 O O . ALA A 1 81 ? 8.921 -0.282 -14.415 1.00 97.19 81 ALA A O 1
ATOM 576 N N . SER A 1 82 ? 10.212 1.548 -14.622 1.00 95.50 82 SER A N 1
ATOM 577 C CA . SER A 1 82 ? 9.764 1.966 -15.947 1.00 95.50 82 SER A CA 1
ATOM 578 C C . SER A 1 82 ? 10.951 2.517 -16.732 1.00 95.50 82 SER A C 1
ATOM 580 O O . SER A 1 82 ? 11.830 3.164 -16.163 1.00 95.50 82 SER A O 1
ATOM 582 N N . GLY A 1 83 ? 10.999 2.262 -18.036 1.00 95.62 83 GLY A N 1
ATOM 583 C CA . GLY A 1 83 ? 12.085 2.729 -18.893 1.00 95.62 83 GLY A CA 1
ATOM 584 C C . GLY A 1 83 ? 12.375 1.792 -20.057 1.00 95.62 83 GLY A C 1
ATOM 585 O O . GLY A 1 83 ? 11.645 0.833 -20.317 1.00 95.62 83 GLY A O 1
ATOM 586 N N . PHE A 1 84 ? 13.466 2.077 -20.763 1.00 95.69 84 PHE A N 1
ATOM 587 C CA . PHE A 1 84 ? 13.918 1.273 -21.898 1.00 95.69 84 PHE A CA 1
ATOM 588 C C . PHE A 1 84 ? 14.167 -0.186 -21.490 1.00 95.69 84 PHE A C 1
ATOM 590 O O . PHE A 1 84 ? 14.839 -0.450 -20.502 1.00 95.69 84 PHE A O 1
ATOM 597 N N . GLY A 1 85 ? 13.635 -1.150 -22.245 1.00 95.69 85 GLY A N 1
ATOM 598 C CA . GLY A 1 85 ? 13.863 -2.576 -21.988 1.00 95.69 85 GLY A CA 1
ATOM 599 C C . GLY A 1 85 ? 13.156 -3.142 -20.747 1.00 95.69 85 GLY A C 1
ATOM 600 O O . GLY A 1 85 ? 13.120 -4.365 -20.588 1.00 95.69 85 GLY A O 1
ATOM 601 N N . VAL A 1 86 ? 12.542 -2.303 -19.903 1.00 96.50 86 VAL A N 1
ATOM 602 C CA . VAL A 1 86 ? 11.796 -2.731 -18.714 1.00 96.50 86 VAL A CA 1
ATOM 603 C C . VAL A 1 86 ? 10.441 -3.314 -19.135 1.00 96.50 86 VAL A C 1
ATOM 605 O O . VAL A 1 86 ? 9.648 -2.619 -19.776 1.00 96.50 86 VAL A O 1
ATOM 608 N N . PRO A 1 87 ? 10.136 -4.581 -18.802 1.00 92.19 87 PRO A N 1
ATOM 609 C CA . PRO A 1 87 ? 8.830 -5.161 -19.093 1.00 92.19 87 PRO A CA 1
ATOM 610 C C . PRO A 1 87 ? 7.708 -4.485 -18.302 1.00 92.19 87 PRO A C 1
ATOM 612 O O . PRO A 1 87 ? 7.919 -3.874 -17.256 1.00 92.19 87 PRO A O 1
ATOM 615 N N . ASN A 1 88 ? 6.471 -4.657 -18.765 1.00 87.56 88 ASN A N 1
ATOM 616 C CA . ASN A 1 88 ? 5.309 -4.188 -18.019 1.00 87.56 88 ASN A CA 1
ATOM 617 C C . ASN A 1 88 ? 5.222 -4.866 -16.641 1.00 87.56 88 ASN A C 1
ATOM 619 O O . ASN A 1 88 ? 5.424 -6.075 -16.537 1.00 87.56 88 ASN A O 1
ATOM 623 N N . ASN A 1 89 ? 4.836 -4.105 -15.612 1.00 86.81 89 ASN A N 1
ATOM 624 C CA . ASN A 1 89 ? 4.659 -4.602 -14.246 1.00 86.81 89 ASN A CA 1
ATOM 625 C C . ASN A 1 89 ? 5.928 -5.260 -13.660 1.00 86.81 89 ASN A C 1
ATOM 627 O O . ASN A 1 89 ? 5.827 -6.233 -12.912 1.00 86.81 89 ASN A O 1
ATOM 631 N N . ALA A 1 90 ? 7.113 -4.750 -14.011 1.00 95.12 90 ALA A N 1
ATOM 632 C CA . ALA A 1 90 ? 8.377 -5.241 -13.478 1.00 95.12 90 ALA A CA 1
ATOM 633 C C . ALA A 1 90 ? 8.604 -4.720 -12.049 1.00 95.12 90 ALA A C 1
ATOM 635 O O . ALA A 1 90 ? 8.893 -3.540 -11.840 1.00 95.12 90 ALA A O 1
ATOM 636 N N . ILE A 1 91 ? 8.443 -5.613 -11.075 1.00 96.19 91 ILE A N 1
ATOM 637 C CA . ILE A 1 91 ? 8.551 -5.342 -9.638 1.00 96.19 91 ILE A CA 1
ATOM 638 C C . ILE A 1 91 ? 10.016 -5.444 -9.221 1.00 96.19 91 ILE A C 1
ATOM 640 O O . ILE A 1 91 ? 10.706 -6.389 -9.605 1.00 96.19 91 ILE A O 1
ATOM 644 N N . VAL A 1 92 ? 10.470 -4.508 -8.393 1.00 97.69 92 VAL A N 1
ATOM 645 C CA . VAL A 1 92 ? 11.798 -4.534 -7.774 1.00 97.69 92 VAL A CA 1
ATOM 646 C C . VAL A 1 92 ? 11.852 -5.632 -6.709 1.00 97.69 92 VAL A C 1
ATOM 648 O O . VAL A 1 92 ? 11.026 -5.672 -5.801 1.00 97.69 92 VAL A O 1
ATOM 651 N N . THR A 1 93 ? 12.830 -6.527 -6.795 1.00 96.94 93 THR A N 1
ATOM 652 C CA . THR A 1 93 ? 13.023 -7.656 -5.866 1.00 96.94 93 THR A CA 1
ATOM 653 C C . THR A 1 93 ? 14.255 -7.497 -4.984 1.00 96.94 93 THR A C 1
ATOM 655 O O . THR A 1 93 ? 14.290 -8.048 -3.887 1.00 96.94 93 THR A O 1
ATOM 658 N N . ALA A 1 94 ? 15.245 -6.720 -5.418 1.00 96.19 94 ALA A N 1
ATOM 659 C CA . ALA A 1 94 ? 16.416 -6.380 -4.619 1.00 96.19 94 ALA A CA 1
ATOM 660 C C . ALA A 1 94 ? 16.935 -4.990 -4.991 1.00 96.19 94 ALA A C 1
ATOM 662 O O . ALA A 1 94 ? 16.791 -4.551 -6.133 1.00 96.19 94 ALA A O 1
ATOM 663 N N . VAL A 1 95 ? 17.551 -4.316 -4.021 1.00 97.25 95 VAL A N 1
ATOM 664 C CA . VAL A 1 95 ? 18.106 -2.967 -4.164 1.00 97.25 95 VAL A CA 1
ATOM 665 C C . VAL A 1 95 ? 19.478 -2.923 -3.495 1.00 97.25 95 VAL A C 1
ATOM 667 O O . VAL A 1 95 ? 19.648 -3.401 -2.375 1.00 97.25 95 VAL A O 1
ATOM 670 N N . THR A 1 96 ? 20.451 -2.332 -4.177 1.00 96.94 96 THR A N 1
ATOM 671 C CA . THR A 1 96 ? 21.710 -1.834 -3.603 1.00 96.94 96 THR A CA 1
ATOM 672 C C . THR A 1 96 ? 21.818 -0.341 -3.910 1.00 96.94 96 THR A C 1
ATOM 674 O O . THR A 1 96 ? 20.944 0.197 -4.582 1.00 96.94 96 THR A O 1
ATOM 677 N N . SER A 1 97 ? 22.870 0.349 -3.462 1.00 95.00 97 SER A N 1
ATOM 678 C CA . SER A 1 97 ? 22.994 1.815 -3.584 1.00 95.00 97 SER A CA 1
ATOM 679 C C . SER A 1 97 ? 22.868 2.385 -5.008 1.00 95.00 97 SER A C 1
ATOM 681 O O . SER A 1 97 ? 22.489 3.543 -5.160 1.00 95.00 97 SER A O 1
ATOM 683 N N . SER A 1 98 ? 23.173 1.595 -6.042 1.00 96.88 98 SER A N 1
ATOM 684 C CA . SER A 1 98 ? 23.165 2.028 -7.451 1.00 96.88 98 SER A CA 1
ATOM 685 C C . SER A 1 98 ? 22.580 0.991 -8.416 1.00 96.88 98 SER A C 1
ATOM 687 O O . SER A 1 98 ? 22.728 1.113 -9.635 1.00 96.88 98 SER A O 1
ATOM 689 N N . THR A 1 99 ? 21.973 -0.077 -7.894 1.00 97.75 99 THR A N 1
ATOM 690 C CA . THR A 1 99 ? 21.457 -1.188 -8.703 1.00 97.75 99 THR A CA 1
ATOM 691 C C . THR A 1 99 ? 20.127 -1.686 -8.156 1.00 97.75 99 THR A C 1
ATOM 693 O O . THR A 1 99 ? 19.949 -1.796 -6.944 1.00 97.75 99 THR A O 1
ATOM 696 N N . VAL A 1 100 ? 19.204 -2.029 -9.054 1.00 98.06 100 VAL A N 1
ATOM 697 C CA . VAL A 1 100 ? 17.950 -2.715 -8.725 1.00 98.06 100 VAL A CA 1
ATOM 698 C C . VAL A 1 100 ? 17.803 -3.983 -9.562 1.00 98.06 100 VAL A C 1
ATOM 700 O O . VAL A 1 100 ? 18.107 -3.994 -10.755 1.00 98.06 100 VAL A O 1
ATOM 703 N N . THR A 1 101 ? 17.317 -5.051 -8.939 1.00 97.81 101 THR A N 1
ATOM 704 C CA . THR A 1 101 ? 16.962 -6.311 -9.606 1.00 97.81 101 THR A CA 1
ATOM 705 C C . TH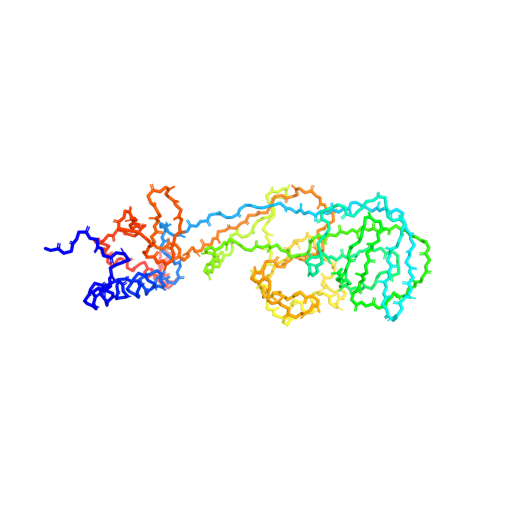R A 1 101 ? 15.448 -6.397 -9.719 1.00 97.81 101 THR A C 1
ATOM 707 O O . THR A 1 101 ? 14.743 -6.048 -8.771 1.00 97.81 101 THR A O 1
ATOM 710 N N . LEU A 1 102 ? 14.941 -6.853 -10.862 1.00 97.56 102 LEU A N 1
ATOM 711 C CA . LEU A 1 102 ? 13.509 -6.995 -11.124 1.00 97.56 102 LEU A CA 1
ATOM 712 C C . LEU A 1 102 ? 13.069 -8.464 -11.031 1.00 97.56 102 LEU A C 1
ATOM 714 O O . LEU A 1 102 ? 13.884 -9.384 -11.007 1.00 97.56 102 LEU A O 1
ATOM 718 N N . ASN A 1 103 ? 11.761 -8.703 -10.996 1.00 95.62 103 ASN A N 1
ATOM 719 C CA . ASN A 1 103 ? 11.172 -10.048 -10.955 1.00 95.62 103 ASN A CA 1
ATOM 720 C C . ASN A 1 103 ? 11.092 -10.752 -12.323 1.00 95.62 103 ASN A C 1
ATOM 722 O O . ASN A 1 103 ? 10.635 -11.890 -12.396 1.00 95.62 103 ASN A O 1
ATOM 726 N N . VAL A 1 104 ? 11.469 -10.070 -13.404 1.00 95.44 104 VAL A N 1
ATOM 727 C CA . VAL A 1 104 ? 11.294 -10.522 -14.792 1.00 95.44 104 VAL A CA 1
ATOM 728 C C . VAL A 1 104 ? 12.523 -10.173 -15.638 1.00 95.44 104 VAL A C 1
ATOM 730 O O . VAL A 1 104 ? 13.207 -9.196 -15.324 1.00 95.44 104 VAL A O 1
ATOM 733 N N . PRO A 1 105 ? 12.825 -10.936 -16.706 1.00 97.19 105 PRO A N 1
ATOM 734 C CA . PRO A 1 105 ? 13.885 -10.594 -17.653 1.00 97.19 105 PRO A CA 1
ATOM 735 C C . PRO A 1 105 ? 13.529 -9.358 -18.484 1.00 97.19 105 PRO A C 1
ATOM 737 O O . PRO A 1 105 ? 12.367 -9.122 -18.803 1.00 97.19 105 PRO A O 1
ATOM 740 N N . ALA A 1 106 ? 14.539 -8.592 -18.883 1.00 97.38 106 ALA A N 1
ATOM 741 C CA . ALA A 1 106 ? 14.416 -7.417 -19.729 1.00 97.38 106 ALA A CA 1
ATOM 742 C C . ALA A 1 106 ? 13.992 -7.801 -21.153 1.00 97.38 106 ALA A C 1
ATOM 744 O O . ALA A 1 106 ? 14.460 -8.800 -21.702 1.00 97.38 106 ALA A O 1
ATOM 745 N N . THR A 1 107 ? 13.152 -6.965 -21.767 1.00 96.94 107 THR A N 1
ATOM 746 C CA . THR A 1 107 ? 12.741 -7.097 -23.181 1.00 96.94 107 THR A CA 1
ATOM 747 C C . THR A 1 107 ? 13.837 -6.664 -24.152 1.00 96.94 107 THR A C 1
ATOM 749 O O . THR A 1 107 ? 13.886 -7.136 -25.283 1.00 96.94 107 THR A O 1
ATOM 752 N N . SER A 1 108 ? 14.728 -5.783 -23.704 1.00 96.75 108 SER A N 1
ATOM 753 C CA . SER A 1 108 ? 15.942 -5.376 -24.403 1.00 96.75 108 SER A CA 1
ATOM 754 C C . SER A 1 108 ? 16.995 -5.002 -23.371 1.00 96.75 108 SER A C 1
ATOM 756 O O . SER A 1 108 ? 16.662 -4.495 -22.302 1.00 96.75 108 SER A O 1
ATOM 758 N N . THR A 1 109 ? 18.264 -5.232 -23.691 1.00 97.44 109 THR A N 1
ATOM 759 C CA . THR A 1 109 ? 19.402 -4.858 -22.844 1.00 97.44 109 THR A CA 1
ATOM 760 C C . THR A 1 109 ? 20.129 -3.656 -23.429 1.00 97.44 109 THR A C 1
ATOM 762 O O . THR A 1 109 ? 20.170 -3.500 -24.648 1.00 97.44 109 THR A O 1
ATOM 765 N N . GLY A 1 110 ? 20.730 -2.824 -22.585 1.00 97.50 110 GLY A N 1
ATOM 766 C CA . GLY A 1 110 ? 21.500 -1.658 -23.016 1.00 97.50 110 GLY A CA 1
ATOM 767 C C . GLY A 1 110 ? 21.355 -0.470 -22.075 1.00 97.50 110 GLY A C 1
ATOM 768 O O . GLY A 1 110 ? 20.707 -0.554 -21.030 1.00 97.50 110 GLY A O 1
ATOM 769 N N . SER A 1 111 ? 21.983 0.643 -22.446 1.00 97.81 111 SER A N 1
ATOM 770 C CA . SER A 1 111 ? 21.868 1.894 -21.700 1.00 97.81 111 SER A CA 1
ATOM 771 C C . SER A 1 111 ? 20.528 2.575 -21.966 1.00 97.81 111 SER A C 1
ATOM 773 O O . SER A 1 111 ? 19.995 2.519 -23.074 1.00 97.81 111 SER A O 1
ATOM 775 N N . GLY A 1 112 ? 19.984 3.232 -20.950 1.00 96.88 112 GLY A N 1
ATOM 776 C CA . GLY A 1 112 ? 18.689 3.893 -21.036 1.00 96.88 112 GLY A CA 1
ATOM 777 C C . GLY A 1 112 ? 18.436 4.828 -19.864 1.00 96.88 112 GLY A C 1
ATOM 778 O O . GLY A 1 112 ? 19.311 5.040 -19.024 1.00 96.88 112 GLY A O 1
ATOM 779 N N . SER A 1 113 ? 17.227 5.383 -19.827 1.00 97.31 113 SER A N 1
ATOM 780 C CA . SER A 1 113 ? 16.725 6.159 -18.697 1.00 97.31 113 SER A CA 1
ATOM 781 C C . SER A 1 113 ? 15.643 5.362 -17.975 1.00 97.31 113 SER A C 1
ATOM 783 O O . SER A 1 113 ? 14.749 4.804 -18.621 1.00 97.31 113 SER A O 1
ATOM 785 N N . PHE A 1 114 ? 15.755 5.281 -16.652 1.00 97.56 114 PHE A N 1
ATOM 786 C CA . PHE A 1 114 ? 14.941 4.423 -15.800 1.00 97.56 114 PHE A CA 1
ATOM 787 C C . PHE A 1 114 ? 14.356 5.229 -14.652 1.00 97.56 114 PHE A C 1
ATOM 789 O O . PHE A 1 114 ? 15.098 5.843 -13.888 1.00 97.56 114 PHE A O 1
ATOM 796 N N . ALA A 1 115 ? 13.034 5.207 -14.528 1.00 96.75 115 ALA A N 1
ATOM 797 C CA . ALA A 1 115 ? 12.316 5.754 -13.386 1.00 96.75 115 ALA A CA 1
ATOM 798 C C . ALA A 1 115 ? 11.829 4.611 -12.490 1.00 96.75 115 ALA A C 1
ATOM 800 O O . ALA A 1 115 ? 11.530 3.511 -12.970 1.00 96.75 115 ALA A O 1
ATOM 801 N N . LEU A 1 116 ? 11.736 4.877 -11.192 1.00 97.81 116 LEU A N 1
ATOM 802 C CA . LEU A 1 116 ? 11.225 3.930 -10.204 1.00 97.81 116 LEU A CA 1
ATOM 803 C C . LEU A 1 116 ? 10.062 4.597 -9.481 1.00 97.81 116 LEU A C 1
ATOM 805 O O . LEU A 1 116 ? 10.188 5.733 -9.039 1.00 97.81 116 LEU A O 1
ATOM 809 N N . GLY A 1 117 ? 8.940 3.901 -9.366 1.00 97.56 117 GLY A N 1
ATOM 810 C CA . GLY A 1 117 ? 7.753 4.399 -8.676 1.00 97.56 117 GLY A CA 1
ATOM 811 C C . GLY A 1 117 ? 7.304 3.418 -7.610 1.00 97.56 117 GLY A C 1
ATOM 812 O O . GLY A 1 117 ? 7.362 2.204 -7.830 1.00 97.56 117 GLY A O 1
ATOM 813 N N . GLN A 1 118 ? 6.846 3.922 -6.470 1.00 97.69 118 GLN A N 1
ATOM 814 C CA . GLN A 1 118 ? 6.119 3.101 -5.511 1.00 97.69 118 GLN A CA 1
ATOM 815 C C . GLN A 1 118 ? 4.725 2.814 -6.080 1.00 97.69 118 GLN A C 1
ATOM 817 O O . GLN A 1 118 ? 3.972 3.731 -6.391 1.00 97.69 118 GLN A O 1
ATOM 822 N N . SER A 1 119 ? 4.375 1.542 -6.257 1.00 95.62 119 SER A N 1
ATOM 823 C CA . SER A 1 119 ? 3.041 1.136 -6.718 1.00 95.62 119 SER A CA 1
ATOM 824 C C . SER A 1 119 ? 2.098 0.803 -5.577 1.00 95.62 119 SER A C 1
ATOM 826 O O . SER A 1 119 ? 0.886 0.841 -5.770 1.00 95.62 119 SER A O 1
ATOM 828 N N . ASP A 1 120 ? 2.640 0.417 -4.424 1.00 96.88 120 ASP A N 1
ATOM 829 C CA . ASP A 1 120 ? 1.868 -0.119 -3.314 1.00 96.88 120 ASP A CA 1
ATOM 830 C C . ASP A 1 120 ? 2.199 0.619 -2.014 1.00 96.88 120 ASP A C 1
ATOM 83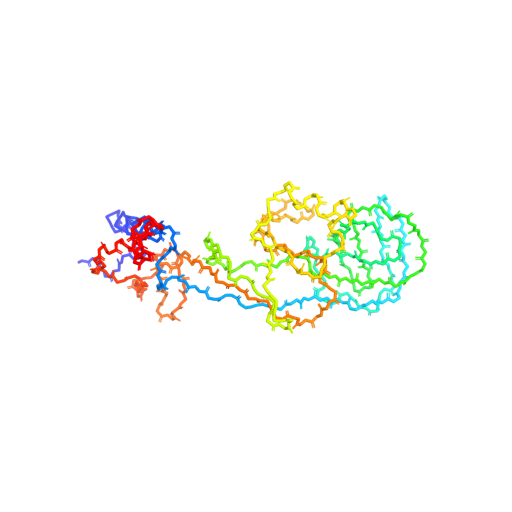2 O O . ASP A 1 120 ? 3.358 0.693 -1.591 1.00 96.88 120 ASP A O 1
ATOM 836 N N . TYR A 1 121 ? 1.163 1.143 -1.364 1.00 97.25 121 TYR A N 1
ATOM 837 C CA . TYR A 1 121 ? 1.266 1.969 -0.163 1.00 97.25 121 TYR A CA 1
ATOM 838 C C . TYR A 1 121 ? 0.667 1.234 1.037 1.00 97.25 121 TYR A C 1
ATOM 840 O O . TYR A 1 121 ? -0.382 0.597 0.884 1.00 97.25 121 TYR A O 1
ATOM 848 N N . PRO A 1 122 ? 1.341 1.243 2.201 1.00 96.06 122 PRO A N 1
ATOM 849 C CA . PRO A 1 122 ? 0.821 0.584 3.391 1.00 96.06 122 PRO A CA 1
ATOM 850 C C . PRO A 1 122 ? -0.506 1.226 3.807 1.00 96.06 122 PRO A C 1
ATOM 852 O O . PRO A 1 122 ? -0.686 2.432 3.668 1.00 96.06 122 PRO A O 1
ATOM 855 N N . LEU A 1 123 ? -1.432 0.412 4.304 1.00 96.00 123 LEU A N 1
ATOM 856 C CA . LEU A 1 123 ? -2.655 0.913 4.929 1.00 96.00 123 LEU A CA 1
ATOM 857 C C . LEU A 1 123 ? -2.391 1.294 6.397 1.00 96.00 123 LEU A C 1
ATOM 859 O O . LEU A 1 123 ? -1.418 0.800 6.981 1.00 96.00 123 LEU A O 1
ATOM 863 N N . PRO A 1 124 ? -3.249 2.133 7.008 1.00 94.31 124 PRO A N 1
ATOM 864 C CA . PRO A 1 124 ? -3.256 2.346 8.454 1.00 94.31 124 PRO A CA 1
ATOM 865 C C . PRO A 1 124 ? -3.252 1.026 9.232 1.00 94.31 124 PRO A C 1
ATOM 867 O O . PRO A 1 124 ? -3.859 0.044 8.804 1.00 94.31 124 PRO A O 1
ATOM 870 N N . ALA A 1 125 ? -2.579 0.997 10.385 1.00 92.00 125 ALA A N 1
ATOM 871 C CA . ALA A 1 125 ? -2.469 -0.215 11.203 1.00 92.00 125 ALA A CA 1
ATOM 872 C C . ALA A 1 125 ? -3.831 -0.706 11.730 1.00 92.00 125 ALA A C 1
ATOM 874 O O . ALA A 1 125 ? -4.027 -1.902 11.935 1.00 92.00 125 ALA A O 1
ATOM 875 N N . ASP A 1 126 ? -4.762 0.223 11.913 1.00 93.31 126 ASP A N 1
ATOM 876 C CA . ASP A 1 126 ? -6.130 0.030 12.375 1.00 93.31 126 ASP A CA 1
ATOM 877 C C . ASP A 1 126 ? -7.149 -0.031 11.223 1.00 93.31 126 ASP A C 1
ATOM 879 O O . ASP A 1 126 ? -8.355 -0.023 11.455 1.00 93.31 126 ASP A O 1
ATOM 883 N N . PHE A 1 127 ? -6.704 -0.102 9.964 1.00 94.12 127 PHE A N 1
ATOM 884 C CA . PHE A 1 127 ? -7.602 -0.178 8.813 1.00 94.12 127 PHE A CA 1
ATOM 885 C C . PHE A 1 127 ? -8.477 -1.441 8.859 1.00 94.12 127 PHE A C 1
ATOM 887 O O . PHE A 1 127 ? -7.969 -2.563 8.806 1.00 94.12 127 PHE A O 1
ATOM 894 N N . GLN A 1 128 ? -9.802 -1.268 8.883 1.00 92.56 128 GLN A N 1
ATOM 895 C CA . GLN A 1 128 ? -10.757 -2.377 8.799 1.00 92.56 128 GLN A CA 1
ATOM 896 C C . GLN A 1 128 ? -11.377 -2.494 7.405 1.00 92.56 128 GLN A C 1
ATOM 898 O O . GLN A 1 128 ? -11.422 -3.581 6.825 1.00 92.56 128 GLN A O 1
ATOM 903 N N . ARG A 1 129 ? -11.886 -1.381 6.869 1.00 91.50 129 ARG A N 1
ATOM 904 C CA . ARG A 1 129 ? -12.500 -1.314 5.537 1.00 91.50 129 ARG A CA 1
ATOM 905 C C . ARG A 1 129 ? -12.512 0.120 5.005 1.00 91.50 129 ARG A C 1
ATOM 907 O O . ARG A 1 129 ? -12.550 1.051 5.810 1.00 91.50 129 ARG A O 1
ATOM 914 N N . PRO A 1 130 ? -12.524 0.312 3.679 1.00 92.88 130 PRO A N 1
ATOM 915 C CA . PRO A 1 130 ? -12.647 1.643 3.099 1.00 92.88 130 PRO A CA 1
ATOM 916 C C . PRO A 1 130 ? -14.071 2.190 3.242 1.00 92.88 130 PRO A C 1
ATOM 918 O O . PRO A 1 130 ? -15.029 1.417 3.309 1.00 92.88 130 PRO A O 1
ATOM 921 N N . ILE A 1 131 ? -14.205 3.516 3.215 1.00 92.06 131 ILE A N 1
ATOM 922 C CA . ILE A 1 131 ? -15.469 4.177 2.885 1.00 92.06 131 ILE A CA 1
ATOM 923 C C . ILE A 1 131 ? -15.506 4.394 1.373 1.00 92.06 131 ILE A C 1
ATOM 925 O O . ILE A 1 131 ? -14.603 5.001 0.786 1.00 92.06 131 ILE A O 1
ATOM 929 N N . ASP A 1 132 ? -16.552 3.880 0.733 1.00 89.19 132 ASP A N 1
ATOM 930 C CA . ASP A 1 132 ? -16.698 3.945 -0.717 1.00 89.19 132 ASP A CA 1
ATOM 931 C C . ASP A 1 132 ? -16.766 5.394 -1.221 1.00 89.19 132 ASP A C 1
ATOM 933 O O . ASP A 1 132 ? -17.337 6.275 -0.586 1.00 89.19 132 ASP A O 1
ATOM 937 N N . ASN A 1 133 ? -16.205 5.633 -2.410 1.00 88.38 133 ASN A N 1
ATOM 938 C CA . ASN A 1 133 ? -16.213 6.932 -3.102 1.00 88.38 133 ASN A CA 1
ATOM 939 C C . ASN A 1 133 ? -15.523 8.104 -2.368 1.00 88.38 133 ASN A C 1
ATOM 941 O O . ASN A 1 133 ? -15.743 9.259 -2.727 1.00 88.38 133 ASN A O 1
ATOM 945 N N . THR A 1 134 ? -14.632 7.831 -1.411 1.00 94.62 134 THR A N 1
ATOM 946 C CA . THR A 1 134 ? -13.863 8.869 -0.685 1.00 94.62 134 THR A CA 1
ATOM 947 C C . THR A 1 134 ? -12.418 9.022 -1.159 1.00 94.62 134 THR A C 1
ATOM 949 O O . THR A 1 134 ? -11.676 9.837 -0.624 1.00 94.62 134 THR A O 1
ATOM 952 N N . PHE A 1 135 ? -12.000 8.264 -2.175 1.00 95.62 135 PHE A N 1
ATOM 953 C CA . PHE A 1 135 ? -10.623 8.292 -2.666 1.00 95.62 135 PHE A CA 1
ATOM 954 C C . PHE A 1 135 ? -10.386 9.460 -3.618 1.00 95.62 135 PHE A C 1
ATOM 956 O O . PHE A 1 135 ? -11.005 9.536 -4.685 1.00 95.62 135 PHE A O 1
ATOM 963 N N . TRP A 1 136 ? -9.430 10.318 -3.276 1.00 95.88 136 TRP A N 1
ATOM 964 C CA . TRP A 1 136 ? -9.090 11.509 -4.045 1.00 95.88 136 TRP A CA 1
ATOM 965 C C . TRP A 1 136 ? -7.587 11.682 -4.208 1.00 95.88 136 TRP A C 1
ATOM 967 O O . TRP A 1 136 ? -6.799 11.458 -3.292 1.00 95.88 136 TRP A O 1
ATOM 977 N N . ASP A 1 137 ? -7.212 12.161 -5.387 1.00 95.38 137 ASP A N 1
ATOM 978 C CA . ASP A 1 137 ? -5.950 12.837 -5.620 1.00 95.38 137 ASP A CA 1
ATOM 979 C C . ASP A 1 137 ? -6.150 14.328 -5.340 1.00 95.38 137 ASP A C 1
ATOM 981 O O . ASP A 1 137 ? -6.732 15.056 -6.152 1.00 95.38 137 ASP A O 1
ATOM 985 N N . ARG A 1 138 ? -5.704 14.777 -4.162 1.00 94.69 138 ARG A N 1
ATOM 986 C CA . ARG A 1 138 ? -5.825 16.177 -3.731 1.00 94.69 138 ARG A CA 1
ATOM 987 C C . ARG A 1 138 ? -4.941 17.100 -4.562 1.00 94.69 138 ARG A C 1
ATOM 989 O O . ARG A 1 138 ? -5.322 18.242 -4.792 1.00 94.69 138 ARG A O 1
ATOM 996 N N . SER A 1 139 ? -3.797 16.619 -5.046 1.00 94.88 139 SER A N 1
ATOM 997 C CA . SER A 1 139 ? -2.887 17.430 -5.861 1.00 94.88 139 SER A CA 1
ATOM 998 C C . SER A 1 139 ? -3.442 17.721 -7.254 1.00 94.88 139 SER A C 1
ATOM 1000 O O . SER A 1 139 ? -3.149 18.775 -7.816 1.00 94.88 139 SER A O 1
ATOM 1002 N N . GLN A 1 140 ? -4.248 16.813 -7.809 1.00 91.00 140 GLN A N 1
ATOM 1003 C CA . GLN A 1 140 ? -4.884 16.985 -9.121 1.00 91.00 140 GLN A CA 1
ATOM 1004 C C . GLN A 1 140 ? -6.383 17.315 -9.050 1.00 91.00 140 GLN A C 1
ATOM 1006 O O . GLN A 1 140 ? -7.002 17.543 -10.088 1.00 91.00 140 GLN A O 1
ATOM 1011 N N . PHE A 1 141 ? -6.960 17.374 -7.846 1.00 92.56 141 PHE A N 1
ATOM 1012 C CA . PHE A 1 141 ? -8.390 17.592 -7.590 1.00 92.56 141 PHE A CA 1
ATOM 1013 C C . PHE A 1 141 ? -9.303 16.577 -8.290 1.00 92.56 141 PHE A C 1
ATOM 1015 O O . PHE A 1 141 ? -10.404 16.914 -8.728 1.00 92.56 141 PHE A O 1
ATOM 1022 N N . TRP A 1 142 ? -8.848 15.330 -8.419 1.00 92.19 142 TRP A N 1
ATOM 1023 C CA . TRP A 1 142 ? -9.571 14.272 -9.123 1.00 92.19 142 TRP A CA 1
ATOM 1024 C C . TRP A 1 142 ? -9.932 13.133 -8.186 1.00 92.19 142 TRP A C 1
ATOM 1026 O O . TRP A 1 142 ? -9.101 12.659 -7.413 1.00 92.19 142 TRP A O 1
ATOM 1036 N N . SER A 1 143 ? -11.159 12.635 -8.308 1.00 93.44 143 SER A N 1
ATOM 1037 C CA . SER A 1 143 ? -11.533 11.385 -7.662 1.00 93.44 143 SER A CA 1
ATOM 1038 C C . SER A 1 143 ? -10.782 10.217 -8.303 1.00 93.44 143 SER A C 1
ATOM 1040 O O . SER A 1 143 ? -10.572 10.160 -9.522 1.00 93.44 143 SER A O 1
ATOM 1042 N N . MET A 1 144 ? -10.355 9.274 -7.468 1.00 93.31 144 MET A N 1
ATOM 1043 C CA . MET A 1 144 ? -9.725 8.042 -7.926 1.00 93.31 144 MET A CA 1
ATOM 1044 C C . MET A 1 144 ? -10.779 6.966 -8.170 1.00 93.31 144 MET A C 1
ATOM 1046 O O . MET A 1 144 ? -11.825 6.914 -7.524 1.00 93.31 144 MET A O 1
ATOM 1050 N N . ARG A 1 145 ? -10.479 6.038 -9.080 1.00 90.88 145 ARG A N 1
ATOM 1051 C CA . ARG A 1 145 ? -11.419 4.983 -9.473 1.00 90.88 145 ARG A CA 1
ATOM 1052 C C . ARG A 1 145 ? -11.099 3.642 -8.812 1.00 90.88 145 ARG A C 1
ATOM 1054 O O . ARG A 1 145 ? -10.103 2.998 -9.149 1.00 90.88 145 ARG A O 1
ATOM 1061 N N . GLY A 1 146 ? -11.989 3.137 -7.969 1.00 88.56 146 GLY A N 1
ATOM 1062 C CA . GLY A 1 146 ? -11.815 1.837 -7.314 1.00 88.56 146 GLY A CA 1
ATOM 1063 C C . GLY A 1 146 ? -12.874 1.565 -6.244 1.00 88.56 146 GLY A C 1
ATOM 1064 O O . GLY A 1 146 ? -13.835 2.328 -6.174 1.00 88.56 146 GLY A O 1
ATOM 1065 N N . PRO A 1 147 ? -12.696 0.501 -5.439 1.00 91.44 147 PRO A N 1
ATOM 1066 C CA . PRO A 1 147 ? -11.642 -0.512 -5.550 1.00 91.44 147 PRO A CA 1
ATOM 1067 C C . PRO A 1 147 ? -11.851 -1.425 -6.768 1.00 91.44 147 PRO A C 1
ATOM 1069 O O . PRO A 1 147 ? -12.947 -1.911 -7.029 1.00 91.44 147 PRO A O 1
ATOM 1072 N N . GLN A 1 148 ? -10.796 -1.672 -7.546 1.00 93.06 148 GLN A N 1
ATOM 1073 C CA . GLN A 1 148 ? -10.888 -2.559 -8.710 1.00 93.06 148 GLN A CA 1
ATOM 1074 C C . GLN A 1 148 ? -10.893 -4.032 -8.296 1.00 93.06 148 GLN A C 1
ATOM 1076 O O . GLN A 1 148 ? -10.041 -4.473 -7.518 1.00 93.06 148 GLN A O 1
ATOM 1081 N N . SER A 1 149 ? -11.779 -4.820 -8.910 1.00 93.38 149 SER A N 1
ATOM 1082 C CA . SER A 1 149 ? -11.715 -6.281 -8.804 1.00 93.38 149 SER A CA 1
ATOM 1083 C C . SER A 1 149 ? -10.396 -6.823 -9.380 1.00 93.38 149 SER A C 1
ATOM 1085 O O . SER A 1 149 ? -9.795 -6.197 -10.265 1.00 93.38 149 SER A O 1
ATOM 1087 N N . PRO A 1 150 ? -9.933 -8.012 -8.951 1.00 93.00 150 PRO A N 1
ATOM 1088 C CA . PRO A 1 150 ? -8.735 -8.630 -9.515 1.00 93.00 150 PRO A CA 1
ATOM 1089 C C . PRO A 1 150 ? -8.782 -8.772 -11.043 1.00 93.00 150 PRO A C 1
ATOM 1091 O O . PRO A 1 150 ? -7.770 -8.548 -11.705 1.00 93.00 150 PRO A O 1
ATOM 1094 N N . GLN A 1 151 ? -9.948 -9.090 -11.611 1.00 93.38 151 GLN A N 1
ATOM 1095 C CA . GLN A 1 151 ? -10.155 -9.257 -13.050 1.00 93.38 151 GLN A CA 1
ATOM 1096 C C . GLN A 1 151 ? -10.026 -7.922 -13.792 1.00 93.38 151 GLN A C 1
ATOM 1098 O O . GLN A 1 151 ? -9.263 -7.827 -14.754 1.00 93.38 151 GLN A O 1
ATOM 1103 N N . GLN A 1 152 ? -10.709 -6.874 -13.316 1.00 91.56 152 GLN A N 1
ATOM 1104 C CA . GLN A 1 152 ? -10.595 -5.527 -13.889 1.00 91.56 152 GLN A CA 1
ATOM 1105 C C . GLN A 1 152 ? -9.167 -4.998 -13.780 1.00 91.56 152 GLN A C 1
ATOM 1107 O O . GLN A 1 152 ? -8.647 -4.421 -14.731 1.00 91.56 152 GLN A O 1
ATOM 1112 N N . TRP A 1 153 ? -8.495 -5.246 -12.656 1.00 91.38 153 TRP A N 1
ATOM 1113 C CA . TRP A 1 153 ? -7.107 -4.841 -12.477 1.00 91.38 153 TRP A CA 1
ATOM 1114 C C . TRP A 1 153 ? -6.183 -5.473 -13.523 1.00 91.38 153 TRP A C 1
ATOM 1116 O O . TRP A 1 153 ? -5.378 -4.774 -14.134 1.00 91.38 153 TRP A O 1
ATOM 1126 N N . GLN A 1 154 ? -6.314 -6.781 -13.774 1.00 91.19 154 GLN A N 1
ATOM 1127 C CA . GLN A 1 154 ? -5.512 -7.449 -14.805 1.00 91.19 154 GLN A CA 1
ATOM 1128 C C . GLN A 1 154 ? -5.843 -6.946 -16.208 1.00 91.19 154 GLN A C 1
ATOM 1130 O O . GLN A 1 154 ? -4.930 -6.731 -17.005 1.00 91.19 154 GLN A O 1
ATOM 1135 N N . LEU A 1 155 ? -7.122 -6.692 -16.497 1.00 89.06 155 LEU A N 1
ATOM 1136 C CA . LEU A 1 155 ? -7.522 -6.059 -17.749 1.00 89.06 155 LEU A CA 1
ATOM 1137 C C . LEU A 1 155 ? -6.813 -4.711 -17.922 1.00 89.06 155 LEU A C 1
ATOM 1139 O O . LEU A 1 155 ? -6.232 -4.462 -18.977 1.00 89.06 155 LEU A O 1
ATOM 1143 N N . TYR A 1 156 ? -6.813 -3.854 -16.900 1.00 87.25 156 TYR A N 1
ATOM 1144 C CA . TYR A 1 156 ? -6.221 -2.524 -17.023 1.00 87.25 156 TYR A CA 1
ATOM 1145 C C . TYR A 1 156 ? -4.698 -2.550 -17.139 1.00 87.25 156 TYR A C 1
ATOM 1147 O O . TYR A 1 156 ? -4.134 -1.803 -17.936 1.00 87.25 156 TYR A O 1
ATOM 1155 N N . LYS A 1 157 ? -4.030 -3.456 -16.422 1.00 85.88 157 LYS A N 1
ATOM 1156 C CA . LYS A 1 157 ? -2.573 -3.587 -16.507 1.00 85.88 157 LYS A CA 1
ATOM 1157 C C . LYS A 1 157 ? -2.095 -4.199 -17.819 1.00 85.88 157 LYS A C 1
ATOM 1159 O O . LYS A 1 157 ? -1.011 -3.839 -18.282 1.00 85.88 157 LYS A O 1
ATOM 1164 N N . SER A 1 158 ? -2.867 -5.111 -18.408 1.00 85.50 158 SER A N 1
ATOM 1165 C CA . SER A 1 158 ? -2.417 -5.940 -19.536 1.00 85.50 158 SER A CA 1
ATOM 1166 C C . SER A 1 158 ? -3.036 -5.564 -20.883 1.00 85.50 158 SER A C 1
ATOM 1168 O O . SER A 1 158 ? -2.573 -6.058 -21.907 1.00 85.50 158 SER A O 1
ATOM 1170 N N . SER A 1 159 ? -4.049 -4.693 -20.921 1.00 82.81 159 SER A N 1
ATOM 1171 C CA . SER A 1 159 ? -4.669 -4.236 -22.172 1.00 82.81 159 SER A CA 1
ATOM 1172 C C . SER A 1 159 ? -4.227 -2.829 -22.575 1.00 82.81 159 SER A C 1
ATOM 1174 O O . SER A 1 159 ? -3.878 -1.992 -21.743 1.00 82.81 159 SER A O 1
ATOM 1176 N N . VAL A 1 160 ? -4.311 -2.539 -23.876 1.00 74.44 160 VAL A N 1
ATOM 1177 C CA . VAL A 1 160 ? -4.102 -1.185 -24.418 1.00 74.44 160 VAL A CA 1
ATOM 1178 C C . VAL A 1 160 ? -5.159 -0.208 -23.888 1.00 74.44 160 VAL A C 1
ATOM 1180 O O . VAL A 1 160 ? -4.832 0.930 -23.569 1.00 74.44 160 VAL A O 1
ATOM 1183 N N . ILE A 1 161 ? -6.402 -0.671 -23.713 1.00 70.75 161 ILE A N 1
ATOM 1184 C CA . ILE A 1 161 ? -7.524 0.134 -23.198 1.00 70.75 161 ILE A CA 1
ATOM 1185 C C . ILE A 1 161 ? -7.225 0.652 -21.786 1.00 70.75 161 ILE A C 1
ATOM 1187 O O . ILE A 1 161 ? -7.494 1.808 -21.471 1.00 70.75 161 ILE A O 1
ATOM 1191 N N . GLY A 1 162 ? -6.623 -0.176 -20.930 1.00 64.06 162 GLY A N 1
ATOM 1192 C CA . GLY A 1 162 ? -6.280 0.231 -19.571 1.00 64.06 162 GLY A CA 1
ATOM 1193 C C . GLY A 1 162 ? -5.193 1.290 -19.468 1.00 64.06 162 GLY A C 1
ATOM 1194 O O . GLY A 1 162 ? -5.201 2.073 -18.518 1.00 64.06 162 GLY A O 1
ATOM 1195 N N . ARG A 1 163 ? -4.309 1.366 -20.464 1.00 66.94 163 ARG A N 1
ATOM 1196 C CA . ARG A 1 163 ? -3.163 2.283 -20.479 1.00 66.94 163 ARG A CA 1
ATOM 1197 C C . ARG A 1 163 ? -3.526 3.726 -20.829 1.00 66.94 163 ARG A C 1
ATOM 1199 O O . ARG A 1 163 ? -2.745 4.622 -20.540 1.00 66.94 163 ARG A O 1
ATOM 1206 N N . ALA A 1 164 ? -4.697 3.959 -21.416 1.00 60.00 164 ALA A N 1
ATOM 1207 C CA . ALA A 1 164 ? -5.158 5.282 -21.830 1.00 60.00 164 ALA A CA 1
ATOM 1208 C C . ALA A 1 164 ? -6.030 5.955 -20.752 1.00 60.00 164 ALA A C 1
ATOM 1210 O O . ALA A 1 164 ? -7.160 6.354 -21.025 1.00 60.00 164 ALA A O 1
ATOM 1211 N N . SER A 1 165 ? -5.542 6.042 -19.509 1.00 67.31 165 SER A N 1
ATOM 1212 C CA . SER A 1 165 ? -6.286 6.679 -18.412 1.00 67.31 165 SER A CA 1
ATOM 1213 C C . SER A 1 165 ? -5.511 7.809 -17.775 1.00 67.31 165 SER A C 1
ATOM 1215 O O . SER A 1 165 ? -4.346 7.657 -17.426 1.00 67.31 165 SER A O 1
ATOM 1217 N N . ILE A 1 166 ? -6.215 8.920 -17.601 1.00 69.12 166 ILE A N 1
ATOM 1218 C CA . ILE A 1 166 ? -5.746 10.106 -16.890 1.00 69.12 166 ILE A CA 1
ATOM 1219 C C . ILE A 1 166 ? -6.011 9.994 -15.382 1.00 69.12 166 ILE A C 1
ATOM 1221 O O . ILE A 1 166 ? -5.220 10.477 -14.586 1.00 69.12 166 ILE A O 1
ATOM 1225 N N . GLN A 1 167 ? -7.082 9.304 -14.975 1.00 84.00 167 GLN A N 1
ATOM 1226 C CA . GLN A 1 167 ? -7.406 9.106 -13.564 1.00 84.00 167 GLN A CA 1
ATOM 1227 C C . GLN A 1 167 ? -6.638 7.922 -12.981 1.00 84.00 167 GLN A C 1
ATOM 1229 O O . GLN A 1 167 ? -6.554 6.854 -13.606 1.00 84.00 167 GLN A O 1
ATOM 1234 N N . ARG A 1 168 ? -6.147 8.104 -11.751 1.00 91.75 168 ARG A N 1
ATOM 1235 C CA . ARG A 1 168 ? -5.561 7.035 -10.946 1.00 91.75 168 ARG A CA 1
ATOM 1236 C C . ARG A 1 168 ? -6.643 6.067 -10.481 1.00 91.75 168 ARG A C 1
ATOM 1238 O O . ARG A 1 168 ? -7.754 6.446 -10.103 1.00 91.75 168 ARG A O 1
ATOM 1245 N N . ARG A 1 169 ? -6.302 4.790 -10.511 1.00 92.62 169 ARG A N 1
ATOM 1246 C CA . ARG A 1 169 ? -7.118 3.667 -10.067 1.00 92.62 169 ARG A CA 1
ATOM 1247 C C . ARG A 1 169 ? -6.472 3.044 -8.854 1.00 92.62 169 ARG A C 1
ATOM 1249 O O . ARG A 1 169 ? -5.249 3.076 -8.720 1.00 92.62 169 ARG A O 1
ATOM 1256 N N . TYR A 1 170 ? -7.287 2.408 -8.028 1.00 95.00 170 TYR A N 1
ATOM 1257 C CA . TYR A 1 170 ? -6.783 1.715 -6.857 1.00 95.00 170 TYR A CA 1
ATOM 1258 C C . TYR A 1 170 ? -7.449 0.364 -6.622 1.00 95.00 170 TYR A C 1
ATOM 1260 O O . TYR A 1 170 ? -8.555 0.089 -7.097 1.00 95.00 170 TYR A O 1
ATOM 1268 N N . ARG A 1 171 ? -6.758 -0.489 -5.868 1.00 94.69 171 ARG A N 1
ATOM 1269 C CA . ARG A 1 171 ? -7.320 -1.694 -5.252 1.00 94.69 171 ARG A CA 1
ATOM 1270 C C . ARG A 1 171 ? -6.628 -1.981 -3.928 1.00 94.69 171 ARG A C 1
ATOM 1272 O O . ARG A 1 171 ? -5.481 -1.589 -3.734 1.00 94.69 171 ARG A O 1
ATOM 1279 N N . PHE A 1 172 ? -7.279 -2.779 -3.095 1.00 94.62 172 PHE A N 1
ATOM 1280 C CA . PHE A 1 172 ? -6.653 -3.363 -1.916 1.00 94.62 172 PHE A CA 1
ATOM 1281 C C . PHE A 1 172 ? -6.121 -4.752 -2.233 1.00 94.62 172 PHE A C 1
ATOM 1283 O O . PHE A 1 172 ? -6.753 -5.528 -2.958 1.00 94.62 172 PHE A O 1
ATOM 1290 N N . ARG A 1 173 ? -4.950 -5.081 -1.694 1.00 93.19 173 ARG A N 1
ATOM 1291 C CA . ARG A 1 173 ? -4.405 -6.438 -1.752 1.00 93.19 173 ARG A CA 1
ATOM 1292 C C . ARG A 1 173 ? -3.421 -6.691 -0.624 1.00 93.19 173 ARG A C 1
ATOM 1294 O O . ARG A 1 173 ? -2.783 -5.773 -0.124 1.00 93.19 173 ARG A O 1
ATOM 1301 N N . SER A 1 174 ? -3.197 -7.960 -0.317 1.00 93.06 174 SER A N 1
ATOM 1302 C CA . SER A 1 174 ? -2.029 -8.356 0.467 1.00 93.06 174 SER A CA 1
ATOM 1303 C C . SER A 1 174 ? -0.791 -8.485 -0.420 1.00 93.06 174 SER A C 1
ATOM 1305 O O . SER A 1 174 ? -0.872 -8.922 -1.581 1.00 93.06 174 SER A O 1
ATOM 1307 N N . ILE A 1 175 ? 0.360 -8.128 0.145 1.00 92.75 175 ILE A N 1
ATOM 1308 C CA . ILE A 1 175 ? 1.675 -8.242 -0.494 1.00 92.75 175 ILE A CA 1
ATOM 1309 C C . ILE A 1 175 ? 2.553 -9.186 0.318 1.00 92.75 175 ILE A C 1
ATOM 1311 O O . ILE A 1 175 ? 2.410 -9.327 1.534 1.00 92.75 175 ILE A O 1
ATOM 1315 N N . ARG A 1 176 ? 3.444 -9.878 -0.389 1.00 93.00 176 ARG A N 1
ATOM 1316 C CA . ARG A 1 176 ? 4.481 -10.725 0.189 1.00 93.00 176 ARG A CA 1
ATOM 1317 C C . ARG A 1 176 ? 5.833 -10.262 -0.335 1.00 93.00 176 ARG A C 1
ATOM 1319 O O . ARG A 1 176 ? 5.916 -9.812 -1.477 1.00 93.00 176 ARG A O 1
ATOM 1326 N N . SER A 1 177 ? 6.863 -10.408 0.487 1.00 91.50 177 SER A N 1
ATOM 1327 C CA . SER A 1 177 ? 8.245 -10.162 0.089 1.00 91.50 177 SER A CA 1
ATOM 1328 C C . SER A 1 177 ? 8.689 -11.163 -0.987 1.00 91.50 177 SER A C 1
ATOM 1330 O O . SER A 1 177 ? 8.017 -12.183 -1.190 1.00 91.50 177 SER A O 1
ATOM 1332 N N . PRO A 1 178 ? 9.847 -10.964 -1.644 1.00 88.19 178 PRO A N 1
ATOM 1333 C CA . PRO A 1 178 ? 10.355 -11.920 -2.627 1.00 88.19 178 PRO A CA 1
ATOM 1334 C C . PRO A 1 178 ? 10.650 -13.296 -2.005 1.00 88.19 178 PRO A C 1
ATOM 1336 O O . PRO A 1 178 ? 10.603 -14.306 -2.697 1.00 88.19 178 PRO A O 1
ATOM 1339 N N . ALA A 1 179 ? 10.887 -13.345 -0.688 1.00 89.56 179 ALA A N 1
ATOM 1340 C CA . ALA A 1 179 ? 11.045 -14.572 0.093 1.00 89.56 179 ALA A CA 1
ATOM 1341 C C . ALA A 1 179 ? 9.706 -15.196 0.552 1.00 89.56 179 ALA A C 1
ATOM 1343 O O . ALA A 1 179 ? 9.703 -16.162 1.308 1.00 89.56 179 ALA A O 1
ATOM 1344 N N . GLY A 1 180 ? 8.558 -14.648 0.136 1.00 88.88 180 GLY A N 1
ATOM 1345 C CA . GLY A 1 180 ? 7.222 -15.167 0.460 1.00 88.88 180 GLY A CA 1
ATOM 1346 C C . GLY A 1 180 ? 6.656 -14.728 1.816 1.00 88.88 180 GLY A C 1
ATOM 1347 O O . GLY A 1 180 ? 5.550 -15.144 2.179 1.00 88.88 180 GLY A O 1
ATOM 1348 N N . VAL A 1 181 ? 7.365 -13.863 2.547 1.00 92.38 181 VAL A N 1
ATOM 1349 C CA . VAL A 1 181 ? 6.949 -13.377 3.872 1.00 92.38 181 VAL A CA 1
ATOM 1350 C C . VAL A 1 181 ? 5.803 -12.369 3.718 1.00 92.38 181 VAL A C 1
ATOM 1352 O O . VAL A 1 181 ? 5.953 -11.428 2.939 1.00 92.38 181 VAL A O 1
ATOM 1355 N N . PRO A 1 182 ? 4.659 -12.523 4.414 1.00 92.38 182 PRO A N 1
ATOM 1356 C CA . PRO A 1 182 ? 3.589 -11.525 4.407 1.00 92.38 182 PRO A CA 1
ATOM 1357 C C . PRO A 1 182 ? 4.093 -10.143 4.839 1.00 92.38 182 PRO A C 1
ATOM 1359 O O . PRO A 1 182 ? 4.777 -10.031 5.849 1.00 92.38 182 PRO A O 1
ATOM 1362 N N . MET A 1 183 ? 3.737 -9.101 4.086 1.00 92.56 183 MET A N 1
ATOM 1363 C CA . MET A 1 183 ? 4.092 -7.707 4.397 1.00 92.56 183 MET A CA 1
ATOM 1364 C C . MET A 1 183 ? 2.899 -6.882 4.898 1.00 92.56 183 MET A C 1
ATOM 1366 O O . MET A 1 183 ? 3.074 -5.736 5.288 1.00 92.56 183 MET A O 1
ATOM 1370 N N . GLY A 1 184 ? 1.690 -7.451 4.880 1.00 90.62 184 GLY A N 1
ATOM 1371 C CA . GLY A 1 184 ? 0.454 -6.771 5.272 1.00 90.62 184 GLY A CA 1
ATOM 1372 C C . GLY A 1 184 ? -0.461 -6.449 4.091 1.00 90.62 184 GLY A C 1
ATOM 1373 O O . GLY A 1 184 ? -0.329 -7.017 2.997 1.00 90.62 184 GLY A O 1
ATOM 1374 N N . GLN A 1 185 ? -1.432 -5.574 4.348 1.00 92.56 185 GLN A N 1
ATOM 1375 C CA . GLN A 1 185 ? -2.396 -5.080 3.369 1.00 92.56 185 GLN A CA 1
ATOM 1376 C C . GLN A 1 185 ? -1.935 -3.733 2.808 1.00 92.56 185 GLN A C 1
ATOM 1378 O O . GLN A 1 185 ? -1.424 -2.884 3.535 1.00 92.56 185 GLN A O 1
ATOM 1383 N N . TYR A 1 186 ? -2.111 -3.564 1.504 1.00 96.00 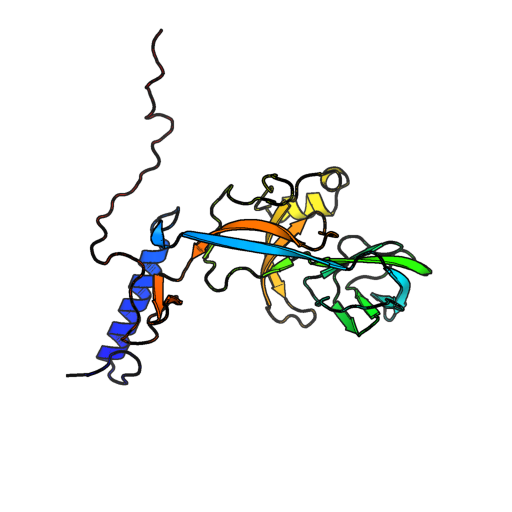186 TYR A N 1
ATOM 1384 C CA . TYR A 1 186 ? -1.639 -2.412 0.754 1.00 96.00 186 TYR A CA 1
ATOM 1385 C C . TYR A 1 186 ? -2.723 -1.884 -0.177 1.00 96.00 186 TYR A C 1
ATOM 1387 O O . TYR A 1 186 ? -3.551 -2.642 -0.700 1.00 96.00 186 TYR A O 1
ATOM 1395 N N . LEU A 1 187 ? -2.640 -0.583 -0.434 1.00 96.25 187 LEU A N 1
ATOM 1396 C CA . LEU A 1 187 ? -3.312 0.103 -1.522 1.00 96.25 187 LEU A CA 1
ATOM 1397 C C . LEU A 1 187 ? -2.400 0.100 -2.755 1.00 96.25 187 LEU A C 1
ATOM 1399 O O . LEU A 1 187 ? -1.368 0.770 -2.768 1.00 96.25 187 LEU A O 1
ATOM 1403 N N . SER A 1 188 ? -2.776 -0.643 -3.797 1.00 95.50 188 SER A N 1
ATOM 1404 C CA . SER A 1 188 ? -2.091 -0.591 -5.095 1.00 95.50 188 SER A CA 1
ATOM 1405 C C . SER A 1 188 ? -2.635 0.557 -5.939 1.00 95.50 188 SER A C 1
ATOM 1407 O O . SER A 1 188 ? -3.855 0.695 -6.037 1.00 95.50 188 SER A O 1
ATOM 1409 N N . ILE A 1 189 ? -1.762 1.280 -6.642 1.00 94.50 189 ILE A N 1
ATOM 1410 C CA . ILE A 1 189 ? -2.118 2.387 -7.542 1.00 94.50 189 ILE A CA 1
ATOM 1411 C C . ILE A 1 189 ? -1.686 2.091 -8.986 1.00 94.50 189 ILE A C 1
ATOM 1413 O O . ILE A 1 189 ? -0.611 1.544 -9.236 1.00 94.50 189 ILE A O 1
ATOM 1417 N N . ASP A 1 190 ? -2.559 2.428 -9.940 1.00 91.75 190 ASP A N 1
ATOM 1418 C CA . ASP A 1 190 ? -2.321 2.351 -11.389 1.00 91.75 190 ASP A CA 1
ATOM 1419 C C . ASP A 1 190 ? -2.902 3.597 -12.098 1.00 91.75 190 ASP A C 1
ATOM 1421 O O . ASP A 1 190 ? -4.023 3.986 -11.773 1.00 91.75 190 ASP A O 1
ATOM 1425 N N . PRO A 1 191 ? -2.221 4.225 -13.075 1.00 90.94 191 PRO A N 1
ATOM 1426 C CA . PRO A 1 191 ? -0.870 3.916 -13.545 1.00 90.94 191 PRO A CA 1
ATOM 1427 C C . PRO A 1 191 ? 0.186 4.117 -12.451 1.00 90.94 191 PRO A C 1
ATOM 1429 O O . PRO A 1 191 ? -0.081 4.753 -11.434 1.00 90.94 191 PRO A O 1
ATOM 1432 N N . LEU A 1 192 ? 1.374 3.537 -12.659 1.00 92.31 192 LEU A N 1
ATOM 1433 C CA . LEU A 1 192 ? 2.509 3.665 -11.741 1.00 92.31 192 LEU A CA 1
ATOM 1434 C C . LEU A 1 192 ? 2.789 5.153 -11.449 1.00 92.31 192 LEU A C 1
ATOM 1436 O O . LEU A 1 192 ? 3.101 5.878 -12.399 1.00 92.31 192 LEU A O 1
ATOM 1440 N N . PRO A 1 193 ? 2.716 5.606 -10.184 1.00 93.94 193 PRO A N 1
ATOM 1441 C CA . PRO A 1 193 ? 3.126 6.956 -9.819 1.00 93.94 193 PRO A CA 1
ATOM 1442 C C . PRO A 1 193 ? 4.615 7.163 -10.117 1.00 93.94 193 PRO A C 1
ATOM 1444 O O . PRO A 1 193 ? 5.462 6.429 -9.613 1.00 93.94 193 PRO A O 1
ATOM 1447 N N . LEU A 1 194 ? 4.930 8.137 -10.972 1.00 93.75 194 LEU A N 1
ATOM 1448 C CA . LEU A 1 194 ? 6.310 8.550 -11.290 1.00 93.75 194 LEU A CA 1
ATOM 1449 C C . LEU A 1 194 ? 6.610 9.984 -10.829 1.00 93.75 194 LEU A C 1
ATOM 1451 O O . LEU A 1 194 ? 7.712 10.497 -11.010 1.00 93.75 194 LEU A O 1
ATOM 1455 N N . ASP A 1 195 ? 5.616 10.619 -10.232 1.00 94.06 195 ASP A N 1
ATOM 1456 C CA . ASP A 1 195 ? 5.695 11.839 -9.452 1.00 94.06 195 ASP A CA 1
ATOM 1457 C C . ASP A 1 195 ? 6.007 11.521 -7.984 1.00 94.06 195 ASP A C 1
ATOM 1459 O O . ASP A 1 195 ? 5.652 10.463 -7.464 1.00 94.06 195 ASP A O 1
ATOM 1463 N N . ASN A 1 196 ? 6.665 12.464 -7.315 1.00 95.06 196 ASN A N 1
ATOM 1464 C CA . ASN A 1 196 ? 7.030 12.360 -5.910 1.00 95.06 196 ASN A CA 1
ATOM 1465 C C . ASN A 1 196 ? 6.351 13.496 -5.141 1.00 95.06 196 ASN A C 1
ATOM 1467 O O . ASN A 1 196 ? 6.644 14.664 -5.401 1.00 95.06 196 ASN A O 1
ATOM 1471 N N . GLY A 1 197 ? 5.462 13.153 -4.211 1.00 95.88 197 GLY A N 1
ATOM 1472 C CA . GLY A 1 197 ? 4.779 14.107 -3.341 1.00 95.88 197 GLY A CA 1
ATOM 1473 C C . GLY A 1 197 ? 3.336 14.453 -3.716 1.00 95.88 197 GLY A C 1
ATOM 1474 O O . GLY A 1 197 ? 2.788 15.360 -3.097 1.00 95.88 197 GLY A O 1
ATOM 1475 N N . SER A 1 198 ? 2.696 13.769 -4.674 1.00 95.75 198 SER A N 1
ATOM 1476 C CA . SER A 1 198 ? 1.255 13.976 -4.887 1.00 95.75 198 SER A CA 1
ATOM 1477 C C . SER A 1 198 ? 0.473 13.432 -3.700 1.00 95.75 198 SER A C 1
ATOM 1479 O O . SER A 1 198 ? 0.689 12.295 -3.282 1.00 95.75 198 SER A O 1
ATOM 1481 N N . GLN A 1 199 ? -0.437 14.245 -3.180 1.00 96.94 199 GLN A N 1
ATOM 1482 C CA . GLN A 1 199 ? -1.226 13.961 -1.992 1.00 96.94 199 GLN A CA 1
ATOM 1483 C C . GLN A 1 199 ? -2.463 13.141 -2.353 1.00 96.94 199 GLN A C 1
ATOM 1485 O O . GLN A 1 199 ? -3.291 13.564 -3.165 1.00 96.94 199 GLN A O 1
ATOM 1490 N N . LEU A 1 200 ? -2.589 11.978 -1.726 1.00 96.81 200 LEU A N 1
ATOM 1491 C CA . LEU A 1 200 ? -3.704 11.062 -1.888 1.00 96.81 200 LEU A CA 1
ATOM 1492 C C . LEU A 1 200 ? -4.410 10.880 -0.551 1.00 96.81 200 LEU A C 1
ATOM 1494 O O . LEU A 1 200 ? -3.769 10.764 0.491 1.00 96.81 200 LEU A O 1
ATOM 1498 N N . VAL A 1 201 ? -5.737 10.840 -0.599 1.00 97.38 201 VAL A N 1
ATOM 1499 C CA . VAL A 1 201 ? -6.567 10.759 0.599 1.00 97.38 201 VAL A CA 1
ATOM 1500 C C . VAL A 1 201 ? -7.728 9.797 0.408 1.00 97.38 201 VAL A C 1
ATOM 1502 O O . VAL A 1 201 ? -8.248 9.658 -0.702 1.00 97.38 201 VAL A O 1
ATOM 1505 N N . PHE A 1 202 ? -8.138 9.151 1.495 1.00 96.81 202 PHE A N 1
ATOM 1506 C CA . PHE A 1 202 ? -9.421 8.466 1.600 1.00 96.81 202 PHE A CA 1
ATOM 1507 C C . PHE A 1 202 ? -9.885 8.355 3.048 1.00 96.81 202 PHE A C 1
ATOM 1509 O O . PHE A 1 202 ? -9.088 8.485 3.976 1.00 96.81 202 PHE A O 1
ATOM 1516 N N . GLU A 1 203 ? -11.164 8.050 3.239 1.00 96.19 203 GLU A N 1
ATOM 1517 C CA . GLU A 1 203 ? -11.706 7.705 4.549 1.00 96.19 203 GLU A CA 1
ATOM 1518 C C . GLU A 1 203 ? -11.848 6.191 4.704 1.00 96.19 203 GLU A C 1
ATOM 1520 O O . GLU A 1 203 ? -12.110 5.445 3.752 1.00 96.19 203 GLU A O 1
ATOM 1525 N N . TYR A 1 204 ? -11.676 5.719 5.930 1.00 95.44 204 TYR A N 1
ATOM 1526 C CA . TYR A 1 204 ? -11.811 4.316 6.291 1.00 95.44 204 TYR A CA 1
ATOM 1527 C C . TYR A 1 204 ? -12.461 4.172 7.660 1.00 95.44 204 TYR A C 1
ATOM 1529 O O . TYR A 1 204 ? -12.442 5.088 8.481 1.00 95.44 204 TYR A O 1
ATOM 1537 N N . VAL A 1 205 ? -13.023 2.992 7.907 1.00 94.88 205 VAL A N 1
ATOM 1538 C CA . VAL A 1 205 ? -13.444 2.590 9.248 1.00 94.88 205 VAL A CA 1
ATOM 1539 C C . VAL A 1 205 ? -12.251 1.943 9.938 1.00 94.88 205 VAL A C 1
ATOM 1541 O O . VAL A 1 205 ? -11.681 0.974 9.421 1.00 94.88 205 VAL A O 1
ATOM 1544 N N . SER A 1 206 ? -11.876 2.497 11.086 1.00 94.88 206 SER A N 1
ATOM 1545 C CA . SER A 1 206 ? -10.876 1.937 11.992 1.00 94.88 206 SER A CA 1
ATOM 1546 C C . SER A 1 206 ? -11.431 0.705 12.720 1.00 94.88 206 SER A C 1
ATOM 1548 O O . SER A 1 206 ? -12.633 0.617 12.945 1.00 94.88 206 SER A O 1
ATOM 1550 N N . ASN A 1 207 ? -10.583 -0.245 13.119 1.00 93.38 207 ASN A N 1
ATOM 1551 C CA . ASN A 1 207 ? -10.918 -1.290 14.098 1.00 93.38 207 ASN A CA 1
ATOM 1552 C C . ASN A 1 207 ? -10.581 -0.881 15.546 1.00 93.38 207 ASN A C 1
ATOM 1554 O O . ASN A 1 207 ? -10.751 -1.685 16.462 1.00 93.38 207 ASN A O 1
ATOM 1558 N N . GLY A 1 208 ? -10.094 0.345 15.746 1.00 94.31 208 GLY A N 1
ATOM 1559 C CA . GLY A 1 208 ? -9.733 0.915 17.036 1.00 94.31 208 GLY A CA 1
ATOM 1560 C C . GLY A 1 208 ? -10.959 1.353 17.833 1.00 94.31 208 GLY A C 1
ATOM 1561 O O . GLY A 1 208 ? -11.275 2.540 17.863 1.00 94.31 208 GLY A O 1
ATOM 1562 N N . TRP A 1 209 ? -11.692 0.402 18.416 1.00 93.44 209 TRP A N 1
ATOM 1563 C CA . TRP A 1 209 ? -12.907 0.677 19.198 1.00 93.44 209 TRP A CA 1
ATOM 1564 C C . TRP A 1 209 ? -12.614 1.143 20.634 1.00 93.44 209 TRP A C 1
ATOM 1566 O O . TRP A 1 209 ? -13.501 1.693 21.291 1.00 93.44 209 TRP A O 1
ATOM 1576 N N . CYS A 1 210 ? -11.378 0.975 21.101 1.00 94.69 210 CYS A N 1
ATOM 1577 C CA . CYS A 1 210 ? -10.852 1.599 22.309 1.00 94.69 210 CYS A CA 1
ATOM 1578 C C . CYS A 1 210 ? -9.556 2.352 22.004 1.00 94.69 210 CYS A C 1
ATOM 1580 O O . CYS A 1 210 ? -8.991 2.246 20.912 1.00 94.69 210 CYS A O 1
ATOM 1582 N N . GLU A 1 211 ? -9.084 3.132 22.964 1.00 95.25 211 GLU A 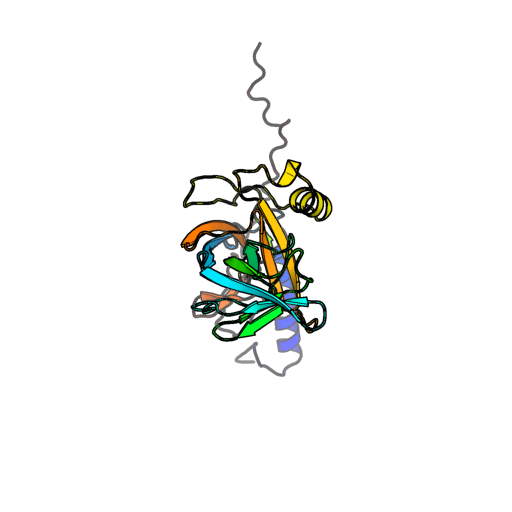N 1
ATOM 1583 C CA . GLU A 1 211 ? -7.835 3.868 22.860 1.00 95.25 211 GLU A CA 1
ATOM 1584 C C . GLU A 1 211 ? -7.061 3.852 24.171 1.00 95.25 211 GLU A C 1
ATOM 1586 O O . GLU A 1 211 ? -7.635 3.793 25.260 1.00 95.25 211 GLU A O 1
ATOM 1591 N N . SER A 1 212 ? -5.738 3.937 24.057 1.00 95.19 212 SER A N 1
ATOM 1592 C CA . SER A 1 212 ? -4.878 4.049 25.226 1.00 95.19 212 SER A CA 1
ATOM 1593 C C . SER A 1 212 ? -5.122 5.366 25.961 1.00 95.19 212 SER A C 1
ATOM 1595 O O . SER A 1 212 ? -5.628 6.331 25.390 1.00 95.19 212 SER A O 1
ATOM 1597 N N . ALA A 1 213 ? -4.614 5.484 27.189 1.00 93.44 213 ALA A N 1
ATOM 1598 C CA . ALA A 1 213 ? -4.621 6.752 27.931 1.00 93.44 213 ALA A CA 1
ATOM 1599 C C . ALA A 1 213 ? -3.948 7.934 27.187 1.00 93.44 213 ALA A C 1
ATOM 1601 O O . ALA A 1 213 ? -4.097 9.088 27.585 1.00 93.44 213 ALA A O 1
ATOM 1602 N N . THR A 1 214 ? -3.180 7.661 26.124 1.00 93.19 214 THR A N 1
ATOM 1603 C CA . THR A 1 214 ? -2.553 8.665 25.250 1.00 93.19 214 THR A CA 1
ATOM 1604 C C . THR A 1 214 ? -3.279 8.847 23.911 1.00 93.19 214 THR A C 1
ATOM 1606 O O . THR A 1 214 ? -2.717 9.465 23.008 1.00 93.19 214 THR A O 1
ATOM 1609 N N . GLY A 1 215 ? -4.481 8.289 23.746 1.00 89.50 215 GLY A N 1
ATOM 1610 C CA . GLY A 1 215 ? -5.299 8.392 22.532 1.00 89.50 215 GLY A CA 1
ATOM 1611 C C . GLY A 1 215 ? -4.800 7.542 21.361 1.00 89.50 215 GLY A C 1
ATOM 1612 O O . GLY A 1 215 ? -5.012 7.895 20.204 1.00 89.50 215 GLY A O 1
ATOM 1613 N N . THR A 1 216 ? -4.055 6.459 21.618 1.00 91.62 216 THR A N 1
ATOM 1614 C CA . THR A 1 216 ? -3.641 5.532 20.549 1.00 91.62 216 THR A CA 1
ATOM 1615 C C . THR A 1 216 ? -4.754 4.517 20.292 1.00 91.62 216 THR A C 1
ATOM 1617 O O . THR A 1 216 ? -5.072 3.784 21.227 1.00 91.62 216 THR A O 1
ATOM 1620 N N . PRO A 1 217 ? -5.308 4.417 19.067 1.00 92.75 217 PRO A N 1
ATOM 1621 C CA . PRO A 1 217 ? -6.359 3.449 18.756 1.00 92.75 217 PRO A CA 1
ATOM 1622 C C . PRO A 1 217 ? -5.914 2.001 18.994 1.00 92.75 217 PRO A C 1
ATOM 1624 O O . PRO A 1 217 ? -4.793 1.615 18.652 1.00 92.75 217 PRO A O 1
ATOM 1627 N N . GLN A 1 218 ? -6.808 1.192 19.552 1.00 95.00 218 GLN A N 1
ATOM 1628 C CA . GLN A 1 218 ? -6.579 -0.195 19.945 1.00 95.00 218 GLN A CA 1
ATOM 1629 C C . GLN A 1 218 ? -7.795 -1.063 19.596 1.00 95.00 218 GLN A C 1
ATOM 1631 O O . GLN A 1 218 ? -8.946 -0.654 19.724 1.00 95.00 218 GLN A O 1
ATOM 1636 N N . SER A 1 219 ? -7.529 -2.297 19.172 1.00 94.38 219 SER A N 1
ATOM 1637 C CA . SER A 1 219 ? -8.560 -3.306 18.869 1.00 94.38 219 SER A CA 1
ATOM 1638 C C . SER A 1 219 ? -8.853 -4.242 20.049 1.00 94.38 219 SER A C 1
ATOM 1640 O O . SER A 1 219 ? -9.568 -5.232 19.899 1.00 94.38 219 SER A O 1
ATOM 1642 N N . SER A 1 220 ? -8.275 -3.948 21.212 1.00 94.94 220 SER A N 1
ATOM 1643 C CA . SER A 1 220 ? -8.408 -4.702 22.456 1.00 94.94 220 SER A CA 1
ATOM 1644 C C . SER A 1 220 ? -7.999 -3.815 23.623 1.00 94.94 220 SER A C 1
ATOM 1646 O O . SER A 1 220 ? -7.022 -3.079 23.485 1.00 94.94 220 SER A O 1
ATOM 1648 N N . TRP A 1 221 ? -8.625 -3.980 24.781 1.00 95.25 221 TRP A N 1
ATOM 1649 C CA . TRP A 1 221 ? -8.154 -3.408 26.039 1.00 95.25 221 TRP A CA 1
ATOM 1650 C C . TRP A 1 221 ? -6.757 -3.949 26.391 1.00 95.25 221 TRP A C 1
ATOM 1652 O O . TRP A 1 221 ? -6.569 -5.161 26.537 1.00 95.25 221 TRP A O 1
ATOM 1662 N N . GLN A 1 222 ? -5.771 -3.061 26.515 1.00 94.81 222 GLN A N 1
ATOM 1663 C CA . GLN A 1 222 ? -4.370 -3.365 26.842 1.00 94.81 222 GLN A CA 1
ATOM 1664 C C . GLN A 1 222 ? -3.917 -2.771 28.179 1.00 94.81 222 GLN A C 1
ATOM 1666 O O . GLN A 1 222 ? -2.847 -3.141 28.668 1.00 94.81 222 GLN A O 1
ATOM 1671 N N . ALA A 1 223 ? -4.698 -1.873 28.775 1.00 94.50 223 ALA A N 1
ATOM 1672 C CA . ALA A 1 223 ? -4.512 -1.356 30.122 1.00 94.50 223 ALA A CA 1
ATOM 1673 C C . ALA A 1 223 ? -5.861 -0.966 30.744 1.00 94.50 223 ALA A C 1
ATOM 1675 O O . ALA A 1 223 ? -6.797 -0.583 30.054 1.00 94.50 223 ALA A O 1
ATOM 1676 N N . ASP A 1 224 ? -5.946 -0.991 32.076 1.00 92.31 224 ASP A N 1
ATOM 1677 C CA . ASP A 1 224 ? -7.158 -0.561 32.800 1.00 92.31 224 ASP A CA 1
ATOM 1678 C C . ASP A 1 224 ? -7.455 0.946 32.646 1.00 92.31 224 ASP A C 1
ATOM 1680 O O . ASP A 1 224 ? -8.512 1.426 33.043 1.00 92.31 224 ASP A O 1
ATOM 1684 N N . THR A 1 225 ? -6.491 1.705 32.120 1.00 94.19 225 THR A N 1
ATOM 1685 C CA . THR A 1 225 ? -6.587 3.145 31.846 1.00 94.19 225 THR A CA 1
ATOM 1686 C C . THR A 1 225 ? -7.081 3.464 30.439 1.00 94.19 225 THR A C 1
ATOM 1688 O O . THR A 1 225 ? -7.180 4.640 30.096 1.00 94.19 225 THR A O 1
ATOM 1691 N N . ASP A 1 226 ? -7.297 2.449 29.608 1.00 94.75 226 ASP A N 1
ATOM 1692 C CA . ASP A 1 226 ? -7.817 2.632 28.259 1.00 94.75 226 ASP A CA 1
ATOM 1693 C C . ASP A 1 226 ? -9.273 3.128 28.315 1.00 94.75 226 ASP A C 1
ATOM 1695 O O . ASP A 1 226 ? -10.012 2.852 29.265 1.00 94.75 226 ASP A O 1
ATOM 1699 N N . THR A 1 227 ? -9.701 3.856 27.286 1.00 93.19 227 THR A N 1
ATOM 1700 C CA . THR A 1 227 ? -11.058 4.414 27.173 1.00 93.19 227 THR A CA 1
ATOM 1701 C C . THR A 1 227 ? -11.765 3.948 25.903 1.00 93.19 227 THR A C 1
ATOM 1703 O O . THR A 1 227 ? -11.132 3.617 24.900 1.00 93.19 227 THR A O 1
ATOM 1706 N N . GLY A 1 228 ? -13.098 3.874 25.945 1.00 91.81 228 GLY A N 1
ATOM 1707 C CA . GLY A 1 228 ? -13.912 3.479 24.795 1.00 91.81 228 GLY A CA 1
ATOM 1708 C C . GLY A 1 228 ? -14.067 4.633 23.807 1.00 91.81 228 GLY A C 1
ATOM 1709 O O . GLY A 1 228 ? -14.289 5.770 24.212 1.00 91.81 228 GLY A O 1
ATOM 1710 N N . VAL A 1 229 ? -13.977 4.346 22.506 1.00 90.94 229 VAL A N 1
ATOM 1711 C CA . VAL A 1 229 ? -14.264 5.332 21.440 1.00 90.94 229 VAL A CA 1
ATOM 1712 C C . VAL A 1 229 ? -15.770 5.418 21.157 1.00 90.94 229 VAL A C 1
ATOM 1714 O O . VAL A 1 229 ? -16.278 6.418 20.642 1.00 90.94 229 VAL A O 1
ATOM 1717 N N . LEU A 1 230 ? -16.493 4.341 21.456 1.00 86.69 230 LEU A N 1
ATOM 1718 C CA . LEU A 1 230 ? -17.938 4.242 21.314 1.00 86.69 230 LEU A CA 1
ATOM 1719 C C . LEU A 1 230 ? -18.606 4.587 22.645 1.00 86.69 230 LEU A C 1
ATOM 1721 O O . LEU A 1 230 ? -18.201 4.068 23.679 1.00 86.69 230 LEU A O 1
ATOM 1725 N N . ASP A 1 231 ? -19.640 5.427 22.594 1.00 81.06 231 ASP A N 1
ATOM 1726 C CA . ASP A 1 231 ? -20.452 5.771 23.765 1.00 81.06 231 ASP A CA 1
ATOM 1727 C C . ASP A 1 231 ? -21.135 4.507 24.325 1.00 81.06 231 ASP A C 1
ATOM 1729 O O . ASP A 1 231 ? -21.781 3.738 23.607 1.00 81.06 231 ASP A O 1
ATOM 1733 N N . GLU A 1 232 ? -20.980 4.271 25.626 1.00 71.88 232 GLU A N 1
ATOM 1734 C CA . GLU A 1 232 ? -21.471 3.081 26.321 1.00 71.88 232 GLU A CA 1
ATOM 1735 C C . GLU A 1 232 ? -23.006 3.019 26.391 1.00 71.88 232 GLU A C 1
ATOM 1737 O O . GLU A 1 232 ? -23.582 1.962 26.658 1.00 71.88 232 GLU A O 1
ATOM 1742 N N . SER A 1 233 ? -23.679 4.144 26.137 1.00 66.56 233 SER A N 1
ATOM 1743 C CA . SER A 1 233 ? -25.135 4.295 26.134 1.00 66.56 233 SER A CA 1
ATOM 1744 C C . SER A 1 233 ? -25.761 4.320 24.737 1.00 66.56 233 SER A C 1
ATOM 1746 O O . SER A 1 233 ? -26.957 4.603 24.627 1.00 66.56 233 SER A O 1
ATOM 1748 N N . ILE A 1 234 ? -24.985 4.020 23.682 1.00 64.12 234 ILE A N 1
ATOM 1749 C CA . ILE A 1 234 ? -25.429 4.076 22.280 1.00 64.12 234 ILE A CA 1
ATOM 1750 C C . ILE A 1 234 ? -26.832 3.476 22.121 1.00 64.12 234 ILE A C 1
ATOM 1752 O O . ILE A 1 234 ? -27.063 2.269 22.230 1.00 64.12 234 ILE A O 1
ATOM 1756 N N . SER A 1 235 ? -27.789 4.362 21.842 1.00 51.28 235 SER A N 1
ATOM 1757 C CA . SER A 1 235 ? -29.131 3.977 21.434 1.00 51.28 235 SER A CA 1
ATOM 1758 C C . SER A 1 235 ? -29.097 3.662 19.941 1.00 51.28 235 SER A C 1
ATOM 1760 O O . SER A 1 235 ? -28.542 4.407 19.135 1.00 51.28 235 SER A O 1
ATOM 1762 N N . PHE A 1 236 ? -29.637 2.500 19.586 1.00 50.56 236 PHE A N 1
ATOM 1763 C CA . PHE A 1 236 ? -29.584 1.902 18.254 1.00 50.56 236 PHE A CA 1
ATOM 1764 C C . PHE A 1 236 ? -30.447 2.708 17.262 1.00 50.56 236 PHE A C 1
ATOM 1766 O O . PHE A 1 236 ? -31.560 2.321 16.923 1.00 50.56 236 PHE A O 1
ATOM 1773 N N . LEU A 1 237 ? -29.971 3.867 16.815 1.00 45.88 237 LEU A N 1
ATOM 1774 C CA . LEU A 1 237 ? -30.537 4.561 15.663 1.00 45.88 237 LEU A CA 1
ATOM 1775 C C . LEU A 1 237 ? -29.899 3.954 14.418 1.00 45.88 237 LEU A C 1
ATOM 1777 O O . LEU A 1 237 ? -28.908 4.454 13.891 1.00 45.88 237 LEU A O 1
ATOM 1781 N N . GLU A 1 238 ? -30.459 2.829 13.970 1.00 46.16 238 GLU A N 1
ATOM 1782 C CA . GLU A 1 238 ? -30.271 2.386 12.593 1.00 46.16 238 GLU A CA 1
ATOM 1783 C C . GLU A 1 238 ? -30.678 3.549 11.688 1.00 46.16 238 GLU A C 1
ATOM 1785 O O . GLU A 1 238 ? -31.862 3.817 11.476 1.00 46.16 238 GLU A O 1
ATOM 1790 N N . ALA A 1 239 ? -29.694 4.244 11.126 1.00 46.25 239 ALA A N 1
ATOM 1791 C CA . ALA A 1 239 ? -29.896 4.931 9.870 1.00 46.25 239 ALA A CA 1
ATOM 1792 C C . ALA A 1 239 ? -30.166 3.835 8.832 1.00 46.25 239 ALA A C 1
ATOM 1794 O O . ALA A 1 239 ? -29.254 3.361 8.155 1.00 46.25 239 ALA A O 1
ATOM 1795 N N . ARG A 1 240 ? -31.418 3.361 8.754 1.00 42.88 240 ARG A N 1
ATOM 1796 C CA . ARG A 1 240 ? -31.873 2.622 7.580 1.00 42.88 240 ARG A CA 1
ATOM 1797 C C . ARG A 1 240 ? -31.603 3.550 6.399 1.00 42.88 240 ARG A C 1
ATOM 1799 O O . ARG A 1 240 ? -32.050 4.698 6.448 1.00 42.88 240 ARG A O 1
ATOM 1806 N N . PRO A 1 241 ? -30.870 3.102 5.368 1.00 50.25 241 PRO A N 1
ATOM 1807 C CA . PRO A 1 241 ? -30.833 3.833 4.117 1.00 50.25 241 PRO A CA 1
ATOM 1808 C C . PRO A 1 241 ? -32.289 4.054 3.716 1.00 50.25 241 PRO A C 1
ATOM 1810 O O . PRO A 1 241 ? -33.038 3.081 3.600 1.00 50.25 241 PRO A O 1
ATOM 1813 N N . VAL A 1 242 ? -32.709 5.315 3.607 1.00 53.88 242 VAL A N 1
ATOM 1814 C CA . VAL A 1 242 ? -34.008 5.642 3.021 1.00 53.88 242 VAL A CA 1
ATOM 1815 C C . VAL A 1 242 ? -33.978 5.007 1.641 1.00 53.88 242 VAL A C 1
ATOM 1817 O O . VAL A 1 242 ? -33.050 5.255 0.862 1.00 53.88 242 VAL A O 1
ATOM 1820 N N . SER A 1 243 ? -34.896 4.076 1.387 1.00 53.44 243 SER A N 1
ATOM 1821 C CA . SER A 1 243 ? -34.956 3.466 0.070 1.00 53.44 243 SER A CA 1
ATOM 1822 C C . SER A 1 243 ? -35.272 4.591 -0.925 1.00 53.44 243 SER A C 1
ATOM 1824 O O . SER A 1 243 ? -36.045 5.484 -0.581 1.00 53.44 243 SER A O 1
ATOM 1826 N N . PRO A 1 244 ? -34.703 4.604 -2.144 1.00 55.72 244 PRO A N 1
ATOM 1827 C CA . PRO A 1 244 ? -35.016 5.638 -3.141 1.00 55.72 244 PRO A CA 1
ATOM 1828 C C . PRO A 1 244 ? -36.518 5.749 -3.462 1.00 55.72 244 PRO A C 1
ATOM 1830 O O . PRO A 1 244 ? -36.950 6.683 -4.125 1.00 55.72 244 PRO A O 1
ATOM 1833 N N . GLU A 1 245 ? -37.295 4.767 -3.014 1.00 57.06 245 GLU A N 1
ATOM 1834 C CA . GLU A 1 245 ? -38.728 4.596 -3.213 1.00 57.06 245 GLU A CA 1
ATOM 1835 C C . GLU A 1 245 ? -39.550 5.318 -2.128 1.00 57.06 245 GLU A C 1
ATOM 1837 O O . GLU A 1 245 ? -40.721 5.618 -2.346 1.00 57.06 245 GLU A O 1
ATOM 1842 N N . ASP A 1 246 ? -38.931 5.648 -0.988 1.00 54.84 246 ASP A N 1
ATOM 1843 C CA . ASP A 1 246 ? -39.546 6.399 0.115 1.00 54.84 246 ASP A CA 1
ATOM 1844 C C . ASP A 1 246 ? -39.435 7.928 -0.072 1.00 54.84 246 ASP A C 1
ATOM 1846 O O . ASP A 1 246 ? -40.038 8.692 0.681 1.00 54.84 246 ASP A O 1
ATOM 1850 N N . ASP A 1 247 ? -38.697 8.391 -1.089 1.00 54.94 247 ASP A N 1
ATOM 1851 C CA . ASP A 1 247 ? -38.481 9.812 -1.399 1.00 54.94 247 ASP A CA 1
ATOM 1852 C C . ASP A 1 247 ? -39.506 10.320 -2.435 1.00 54.94 247 ASP A C 1
ATOM 1854 O O . ASP A 1 247 ? -39.182 10.949 -3.446 1.00 54.94 247 ASP A O 1
ATOM 1858 N N . SER A 1 248 ? -40.791 10.029 -2.203 1.00 52.25 248 SER A N 1
ATOM 1859 C CA . SER A 1 248 ? -41.903 10.391 -3.097 1.00 52.25 248 SER A CA 1
ATOM 1860 C C . SER A 1 248 ? -42.270 11.886 -3.044 1.00 52.25 248 SER A C 1
ATOM 1862 O O . SER A 1 248 ? -43.446 12.247 -3.108 1.00 52.25 248 SER A O 1
ATOM 1864 N N . TYR A 1 249 ? -41.289 12.782 -2.897 1.00 52.56 249 TYR A N 1
ATOM 1865 C CA . TYR A 1 249 ? -41.517 14.233 -2.838 1.00 52.56 249 TYR A CA 1
ATOM 1866 C C . TYR A 1 249 ? -41.561 14.906 -4.226 1.00 52.56 249 TYR A C 1
ATOM 1868 O O . TYR A 1 249 ? -41.769 16.114 -4.320 1.00 52.56 249 TYR A O 1
ATOM 1876 N N . TYR A 1 250 ? -41.412 14.141 -5.315 1.00 47.72 250 TYR A N 1
ATOM 1877 C CA . TYR A 1 250 ? -41.418 14.664 -6.690 1.00 47.72 250 TYR A CA 1
ATOM 1878 C C . TYR A 1 250 ? -42.564 14.177 -7.589 1.00 47.72 250 TYR A C 1
ATOM 1880 O O . TYR A 1 250 ? -42.501 14.396 -8.795 1.00 47.72 250 TYR A O 1
ATOM 1888 N N . ASP A 1 251 ? -43.641 13.619 -7.033 1.00 60.56 251 ASP A N 1
ATOM 1889 C CA . ASP A 1 251 ? -44.871 13.387 -7.803 1.00 60.56 251 ASP A CA 1
ATOM 1890 C C . ASP A 1 251 ? -45.879 14.519 -7.577 1.00 60.56 251 ASP A C 1
ATOM 1892 O O . ASP A 1 251 ? -46.720 14.465 -6.681 1.00 60.56 251 ASP A O 1
ATOM 1896 N N . LEU A 1 252 ? -45.805 15.548 -8.425 1.00 46.06 252 LEU A N 1
ATOM 1897 C CA . LEU A 1 252 ? -46.924 16.439 -8.746 1.00 46.06 252 LEU A CA 1
ATOM 1898 C C . LEU A 1 252 ? -46.890 16.776 -10.256 1.00 46.06 252 LEU A C 1
ATOM 1900 O O . LEU A 1 252 ? -45.811 16.788 -10.843 1.00 46.06 252 LEU A O 1
ATOM 1904 N N . PRO A 1 253 ? -48.073 16.987 -10.867 1.00 53.53 253 PRO A N 1
ATOM 1905 C CA . PRO A 1 253 ? -48.459 16.481 -12.194 1.00 53.53 253 PRO A CA 1
ATOM 1906 C C . PRO A 1 253 ? -47.846 17.181 -13.411 1.00 53.53 253 PRO A C 1
ATOM 1908 O O . PRO A 1 253 ? -47.513 18.384 -13.321 1.00 53.53 253 PRO A O 1
#